Protein AF-0000000065928697 (afdb_homodimer)

Nearest PDB structures (foldseek):
  2d7j-assembly1_A  TM=9.747E-01  e=5.015E-29  Pyrococcus horikoshii OT3
  8gr3-assembly4_D  TM=9.715E-01  e=5.138E-28  Methanocaldococcus jannaschii DSM 2661
  8gr1-assembly4_D  TM=9.715E-01  e=1.026E-27  Methanocaldococcus jannaschii DSM 2661
  7d97-assembly3_C  TM=9.706E-01  e=3.183E-27  Methanocaldococcus jannaschii DSM 2661
  7d95-assembly1_B  TM=9.725E-01  e=1.739E-26  Methanocaldococcus jannaschii DSM 2661

pLDDT: mean 95.61, std 4.74, range [69.12, 98.94]

InterPro domains:
  IPR004739 GMP synthase, glutamine amidotransferase [TIGR00888] (3-184)
  IPR004739 GMP synthase, glutamine amidotransferase [cd01742] (3-179)
  IPR017926 Glutamine amidotransferase [PF00117] (4-179)
  IPR023686 GMP synthase (glutamine-hydrolyzing) subunit A [MF_01510] (2-185)
  IPR023686 GMP synthase (glutamine-hydrolyzing) subunit A [NF001975] (1-185)
  IPR029062 Class I glutamine amidotransferase-like [G3DSA:3.40.50.880] (1-186)
  IPR029062 Class I glutamine amidotransferase-like [SSF52317] (2-185)

Organism: Methanosphaera stadtmanae (strain ATCC 43021 / DSM 3091 / JCM 11832 / MCB-3) (NCBI:txid339860)

Foldseek 3Di:
DAEEEECQPDPCSVLVVVLCVVVVGHYYYDYLQDALVNVVVVVHLEYEYEDYDDPVRRHCLLVNLVPDQHAYEYEAVGQVNNQVSLPFDKDFAPDWDWDWFKKAFPDCDQLNPPVPGIFTFIATHGMATDGGGPQKDAGIAGPVGRRQKIAHNPGNYIYGNTDLSDVSRVCSSSSVVSNVVSSVVD/DAEEEECQPDPCSVLVVVLCVVVVGHYYYDYLQDALVNVVVVVHLEYEYEDYDDPVRRHCLLVNLVPDQHAYEYEAVGQVNNQVSLPFDKDFAPDWDWDWFKKAFPDCDQLNPPVPGIFTFIATHGMATDGGGPQKDAGIAGPVHRRQKIAHNPGNYIYGNTDLSDVSRVCSSSSVVSNVVSSVVD

Structure (mmCIF, N/CA/C/O backbone):
data_AF-0000000065928697-model_v1
#
loop_
_entity.id
_entity.type
_entity.pdbx_description
1 polymer 'GMP synthase'
#
loop_
_atom_site.group_PDB
_atom_site.id
_atom_site.type_symbol
_atom_site.label_atom_id
_atom_site.label_alt_id
_atom_site.label_comp_id
_atom_site.label_asym_id
_atom_site.label_entity_id
_atom_site.label_seq_id
_atom_site.pdbx_PDB_ins_code
_atom_site.Cartn_x
_atom_site.Cartn_y
_atom_site.Cartn_z
_atom_site.occupancy
_atom_site.B_iso_or_equiv
_atom_site.auth_seq_id
_atom_site.auth_comp_id
_atom_site.auth_asym_id
_atom_site.auth_atom_id
_atom_site.pdbx_PDB_model_num
ATOM 1 N N . MET A 1 1 ? 9.977 26.266 -2.469 1 86.56 1 MET A N 1
ATOM 2 C CA . MET A 1 1 ? 10.148 25.328 -1.358 1 86.56 1 MET A CA 1
ATOM 3 C C . MET A 1 1 ? 9.227 24.125 -1.509 1 86.56 1 MET A C 1
ATOM 5 O O . MET A 1 1 ? 8.164 24.219 -2.135 1 86.56 1 MET A O 1
ATOM 9 N N . SER A 1 2 ? 9.664 22.938 -1.057 1 96.25 2 SER A N 1
ATOM 10 C CA . SER A 1 2 ? 9 21.688 -1.401 1 96.25 2 SER A CA 1
ATOM 11 C C . SER A 1 2 ? 8.289 21.078 -0.192 1 96.25 2 SER A C 1
ATOM 13 O O . SER A 1 2 ? 8.523 21.5 0.943 1 96.25 2 SER A O 1
ATOM 15 N N . ILE A 1 3 ? 7.293 20.328 -0.46 1 98.75 3 ILE A N 1
ATOM 16 C CA . ILE A 1 3 ? 6.672 19.484 0.56 1 98.75 3 ILE A CA 1
ATOM 17 C C . ILE A 1 3 ? 7.309 18.094 0.551 1 98.75 3 ILE A C 1
ATOM 19 O O . ILE A 1 3 ? 7.504 17.5 -0.512 1 98.75 3 ILE A O 1
ATOM 23 N N . VAL A 1 4 ? 7.672 17.594 1.728 1 98.81 4 VAL A N 1
ATOM 24 C CA . VAL A 1 4 ? 8.211 16.25 1.853 1 98.81 4 VAL A CA 1
ATOM 25 C C . VAL A 1 4 ? 7.105 15.281 2.266 1 98.81 4 VAL A C 1
ATOM 27 O O . VAL A 1 4 ? 6.34 15.562 3.188 1 98.81 4 VAL A O 1
ATOM 30 N N . ILE A 1 5 ? 7.027 14.211 1.543 1 98.81 5 ILE A N 1
ATOM 31 C CA . ILE A 1 5 ? 6.07 13.148 1.854 1 98.81 5 ILE A CA 1
ATOM 32 C C . ILE A 1 5 ? 6.801 11.961 2.473 1 98.81 5 ILE A C 1
ATOM 34 O O . ILE A 1 5 ? 7.754 11.438 1.891 1 98.81 5 ILE A O 1
ATOM 38 N N . ILE A 1 6 ? 6.34 11.508 3.623 1 98.62 6 ILE A N 1
ATOM 39 C CA . ILE A 1 6 ? 6.918 10.352 4.301 1 98.62 6 ILE A CA 1
ATOM 40 C C . ILE A 1 6 ? 6.188 9.086 3.869 1 98.62 6 ILE A C 1
ATOM 42 O O . ILE A 1 6 ? 4.977 8.961 4.059 1 98.62 6 ILE A O 1
ATOM 46 N N . ASN A 1 7 ? 6.883 8.164 3.373 1 95.56 7 ASN A N 1
ATOM 47 C CA . ASN A 1 7 ? 6.312 6.91 2.889 1 95.56 7 ASN A CA 1
ATOM 48 C C . ASN A 1 7 ? 6.141 5.898 4.02 1 95.56 7 ASN A C 1
ATOM 50 O O . ASN A 1 7 ? 7.098 5.23 4.41 1 95.56 7 ASN A O 1
ATOM 54 N N . ASN A 1 8 ? 4.934 5.684 4.367 1 94.94 8 ASN A N 1
ATOM 55 C CA . ASN A 1 8 ? 4.633 4.719 5.418 1 94.94 8 ASN A CA 1
ATOM 56 C C . ASN A 1 8 ? 4.078 3.418 4.844 1 94.94 8 ASN A C 1
ATOM 58 O O . ASN A 1 8 ? 3.273 2.742 5.488 1 94.94 8 ASN A O 1
ATOM 62 N N . PHE A 1 9 ? 4.309 3.248 3.604 1 89.81 9 PHE A N 1
ATOM 63 C CA . PHE A 1 9 ? 4.105 1.974 2.928 1 89.81 9 PHE A CA 1
ATOM 64 C C . PHE A 1 9 ? 2.629 1.765 2.604 1 89.81 9 PHE A C 1
ATOM 66 O O . PHE A 1 9 ? 2.189 0.633 2.393 1 89.81 9 PHE A O 1
ATOM 73 N N . GLY A 1 10 ? 1.905 2.84 2.605 1 91.31 10 GLY A N 1
ATOM 74 C CA . GLY A 1 10 ? 0.516 2.764 2.184 1 91.31 10 GLY A CA 1
ATOM 75 C C . GLY A 1 10 ? 0.355 2.641 0.68 1 91.31 10 GLY A C 1
ATOM 76 O O . GLY A 1 10 ? 1.19 3.135 -0.081 1 91.31 10 GLY A O 1
ATOM 77 N N . GLN A 1 11 ? -0.755 2.123 0.339 1 87.5 11 GLN A N 1
ATOM 78 C CA . GLN A 1 11 ? -1.052 1.857 -1.064 1 87.5 11 GLN A CA 1
ATOM 79 C C . GLN A 1 11 ? -1.103 3.152 -1.871 1 87.5 11 GLN A C 1
ATOM 81 O O . GLN A 1 11 ? -0.794 3.158 -3.064 1 87.5 11 GLN A O 1
ATOM 86 N N . TYR A 1 12 ? -1.351 4.32 -1.26 1 92.19 12 TYR A N 1
ATOM 87 C CA . TYR A 1 12 ? -1.633 5.531 -2.023 1 92.19 12 TYR A CA 1
ATOM 88 C C . TYR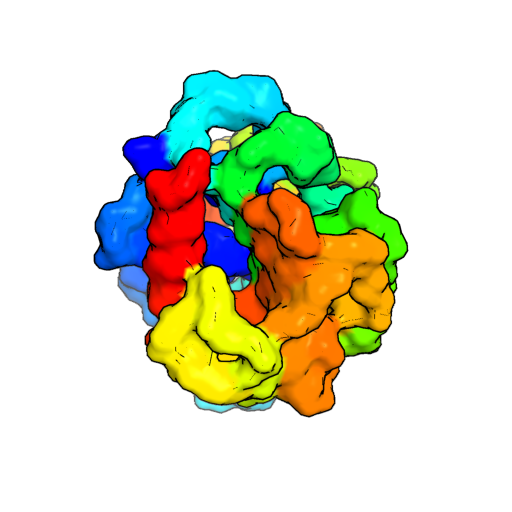 A 1 12 ? -0.536 6.57 -1.822 1 92.19 12 TYR A C 1
ATOM 90 O O . TYR A 1 12 ? -0.701 7.738 -2.193 1 92.19 12 TYR A O 1
ATOM 98 N N . ASN A 1 13 ? 0.571 6.227 -1.267 1 94.94 13 ASN A N 1
ATOM 99 C CA . ASN A 1 13 ? 1.595 7.223 -0.979 1 94.94 13 ASN A CA 1
ATOM 100 C C . ASN A 1 13 ? 2.176 7.816 -2.26 1 94.94 13 ASN A C 1
ATOM 102 O O . ASN A 1 13 ? 2.396 9.023 -2.348 1 94.94 13 ASN A O 1
ATOM 106 N N . HIS A 1 14 ? 2.373 7.035 -3.232 1 92.62 14 HIS A N 1
ATOM 107 C CA . HIS A 1 14 ? 2.865 7.547 -4.504 1 92.62 14 HIS A CA 1
ATOM 108 C C . HIS A 1 14 ? 1.83 8.445 -5.18 1 92.62 14 HIS A C 1
ATOM 110 O O . HIS A 1 14 ? 2.186 9.359 -5.922 1 92.62 14 HIS A O 1
ATOM 116 N N . ARG A 1 15 ? 0.589 8.156 -4.93 1 94.62 15 ARG A N 1
ATOM 117 C CA . ARG A 1 15 ? -0.482 8.969 -5.504 1 94.62 15 ARG A CA 1
ATOM 118 C C . ARG A 1 15 ? -0.498 10.367 -4.898 1 94.62 15 ARG A C 1
ATOM 120 O O . ARG A 1 15 ? -0.848 11.336 -5.57 1 94.62 15 ARG A O 1
ATOM 127 N N . ILE A 1 16 ? -0.103 10.43 -3.619 1 97.94 16 ILE A N 1
ATOM 128 C CA . ILE A 1 16 ? 0.034 11.75 -3.01 1 97.94 16 ILE A CA 1
ATOM 129 C C . ILE A 1 16 ? 1.018 12.594 -3.818 1 97.94 16 ILE A C 1
ATOM 131 O O . ILE A 1 16 ? 0.701 13.719 -4.215 1 97.94 16 ILE A O 1
ATOM 135 N N . SER A 1 17 ? 2.148 12.023 -4.102 1 97.19 17 SER A N 1
ATOM 136 C CA . SER A 1 17 ? 3.188 12.711 -4.863 1 97.19 17 SER A CA 1
ATOM 137 C C . SER A 1 17 ? 2.682 13.125 -6.242 1 97.19 17 SER A C 1
ATOM 139 O O . SER A 1 17 ? 2.914 14.258 -6.68 1 97.19 17 SER A O 1
ATOM 141 N N . ARG A 1 18 ? 1.962 12.344 -6.891 1 95.06 18 ARG A N 1
ATOM 142 C CA . ARG A 1 18 ? 1.438 12.609 -8.227 1 95.06 18 ARG A CA 1
ATOM 143 C C . ARG A 1 18 ? 0.41 13.734 -8.195 1 95.06 18 ARG A C 1
ATOM 145 O O . ARG A 1 18 ? 0.419 14.609 -9.062 1 95.06 18 ARG A O 1
ATOM 152 N N . THR A 1 19 ? -0.485 13.602 -7.215 1 97.75 19 THR A N 1
ATOM 153 C CA . THR A 1 19 ? -1.515 14.625 -7.09 1 97.75 19 THR A CA 1
ATOM 154 C C . THR A 1 19 ? -0.887 16 -6.852 1 97.75 19 THR A C 1
ATOM 156 O O . THR A 1 19 ? -1.303 16.984 -7.453 1 97.75 19 THR A O 1
ATOM 159 N N . LEU A 1 20 ? 0.128 16.078 -6.008 1 98.44 20 LEU A N 1
ATOM 160 C CA . LEU A 1 20 ? 0.812 17.344 -5.75 1 98.44 20 LEU A CA 1
ATOM 161 C C . LEU A 1 20 ? 1.49 17.859 -7.012 1 98.44 20 LEU A C 1
ATOM 163 O O . LEU A 1 20 ? 1.456 19.062 -7.289 1 98.44 20 LEU A O 1
ATOM 167 N N . LYS A 1 21 ? 2.076 17.016 -7.777 1 97.81 21 LYS A N 1
ATOM 168 C CA . LYS A 1 21 ? 2.703 17.422 -9.031 1 97.81 21 LYS A CA 1
ATOM 169 C C . LYS A 1 21 ? 1.675 18 -10 1 97.81 21 LYS A C 1
ATOM 171 O O . LYS A 1 21 ? 1.935 19.016 -10.648 1 97.81 21 LYS A O 1
ATOM 176 N N . TYR A 1 22 ? 0.543 17.344 -10.062 1 97.06 22 TYR A N 1
ATOM 177 C CA . TYR A 1 22 ? -0.537 17.828 -10.922 1 97.06 22 TYR A CA 1
ATOM 178 C C . TYR A 1 22 ? -0.975 19.234 -10.516 1 97.06 22 TYR A C 1
ATOM 180 O O . TYR A 1 22 ? -1.348 20.047 -11.359 1 97.06 22 TYR A O 1
ATOM 188 N N . LEU A 1 23 ? -0.878 19.5 -9.273 1 97.94 23 LEU A N 1
ATOM 189 C CA . LEU A 1 23 ? -1.268 20.797 -8.742 1 97.94 23 LEU A CA 1
ATOM 190 C C . LEU A 1 23 ? -0.1 21.781 -8.789 1 97.94 23 LEU A C 1
ATOM 192 O O . LEU A 1 23 ? -0.19 22.891 -8.25 1 97.94 23 LEU A O 1
ATOM 196 N N . ASN A 1 24 ? 1.016 21.344 -9.328 1 98.12 24 ASN A N 1
ATOM 197 C CA . ASN A 1 24 ? 2.225 22.141 -9.453 1 98.12 24 ASN A CA 1
ATOM 198 C C . ASN A 1 24 ? 2.812 22.484 -8.086 1 98.12 24 ASN A C 1
ATOM 200 O O . ASN A 1 24 ? 3.289 23.609 -7.875 1 98.12 24 ASN A O 1
ATOM 204 N N . ILE A 1 25 ? 2.715 21.594 -7.203 1 98.31 25 ILE A N 1
ATOM 205 C CA . ILE A 1 25 ? 3.346 21.719 -5.895 1 98.31 25 ILE A CA 1
ATOM 206 C C . ILE A 1 25 ? 4.586 20.828 -5.828 1 98.31 25 ILE A C 1
ATOM 208 O O . ILE A 1 25 ? 4.484 19.594 -5.879 1 98.31 25 ILE A O 1
ATOM 212 N N . GLU A 1 26 ? 5.68 21.422 -5.719 1 98.19 26 GLU A N 1
ATOM 213 C CA . GLU A 1 26 ? 6.93 20.672 -5.652 1 98.19 26 GLU A CA 1
ATOM 214 C C . GLU A 1 26 ? 6.965 19.766 -4.422 1 98.19 26 GLU A C 1
ATOM 216 O O . GLU A 1 26 ? 6.57 20.172 -3.33 1 98.19 26 GLU A O 1
ATOM 221 N N . ASN A 1 27 ? 7.453 18.484 -4.664 1 98.62 27 ASN A N 1
ATOM 222 C CA . ASN A 1 27 ? 7.449 17.547 -3.545 1 98.62 27 ASN A CA 1
ATOM 223 C C . ASN A 1 27 ? 8.492 16.453 -3.734 1 98.62 27 ASN A C 1
ATOM 225 O O . ASN A 1 27 ? 9.078 16.328 -4.809 1 98.62 27 ASN A O 1
ATOM 229 N N . SER A 1 28 ? 8.734 15.688 -2.627 1 98.06 28 SER A N 1
ATOM 230 C CA . SER A 1 28 ? 9.586 14.5 -2.646 1 98.06 28 SER A CA 1
ATOM 231 C C . SER A 1 28 ? 9.055 13.422 -1.705 1 98.06 28 SER A C 1
ATOM 233 O O . SER A 1 28 ? 8.586 13.734 -0.609 1 98.06 28 SER A O 1
ATOM 235 N N . LEU A 1 29 ? 9.07 12.25 -2.17 1 97.44 29 LEU A N 1
ATOM 236 C CA . LEU A 1 29 ? 8.688 11.094 -1.373 1 97.44 29 LEU A CA 1
ATOM 237 C C . LEU A 1 29 ? 9.922 10.398 -0.795 1 97.44 29 LEU A C 1
ATOM 239 O O . LEU A 1 29 ? 10.797 9.961 -1.542 1 97.44 29 LEU A O 1
ATOM 243 N N . ILE A 1 30 ? 9.969 10.258 0.564 1 97.38 30 ILE A N 1
ATOM 244 C CA . ILE A 1 30 ? 11.172 9.711 1.181 1 97.38 30 ILE A CA 1
ATOM 245 C C . ILE A 1 30 ? 10.789 8.602 2.162 1 97.38 30 ILE A C 1
ATOM 247 O O . ILE A 1 30 ? 9.641 8.531 2.613 1 97.38 30 ILE A O 1
ATOM 251 N N . PRO A 1 31 ? 11.75 7.723 2.543 1 94.06 31 PRO A N 1
ATOM 252 C CA . PRO A 1 31 ? 11.461 6.656 3.504 1 94.06 31 PRO A CA 1
ATOM 253 C C . PRO A 1 31 ? 11.117 7.188 4.895 1 94.06 31 PRO A C 1
ATOM 255 O O . PRO A 1 31 ? 11.617 8.242 5.297 1 94.06 31 PRO A O 1
ATOM 258 N N . ASN A 1 32 ? 10.312 6.414 5.598 1 96.38 32 ASN A N 1
ATOM 259 C CA . ASN A 1 32 ? 9.922 6.867 6.93 1 96.38 32 ASN A CA 1
ATOM 260 C C . ASN A 1 32 ? 11.055 6.688 7.934 1 96.38 32 ASN A C 1
ATOM 262 O O . ASN A 1 32 ? 10.938 7.098 9.094 1 96.38 32 ASN A O 1
ATOM 266 N N . THR A 1 33 ? 12.219 6.172 7.473 1 95.38 33 THR A N 1
ATOM 267 C CA . THR A 1 33 ? 13.375 5.992 8.344 1 95.38 33 THR A CA 1
ATOM 268 C C . THR A 1 33 ? 14.297 7.211 8.273 1 95.38 33 THR A C 1
ATOM 270 O O . THR A 1 33 ? 15.281 7.297 9.008 1 95.38 33 THR A O 1
ATOM 273 N N . THR A 1 34 ? 13.992 8.117 7.398 1 97.06 34 THR A N 1
ATOM 274 C CA . THR A 1 34 ? 14.781 9.344 7.301 1 97.06 34 THR A CA 1
ATOM 275 C C . THR A 1 34 ? 14.711 10.133 8.602 1 97.06 34 THR A C 1
ATOM 277 O O . THR A 1 34 ? 13.633 10.297 9.18 1 97.06 34 THR A O 1
ATOM 280 N N . SER A 1 35 ? 15.82 10.625 9.031 1 98.06 35 SER A N 1
ATOM 281 C CA . SER A 1 35 ? 15.844 11.359 10.289 1 98.06 35 SER A CA 1
ATOM 282 C C . SER A 1 35 ? 15.273 12.766 10.125 1 98.06 35 SER A C 1
ATOM 284 O O . SER A 1 35 ? 15.25 13.297 9.016 1 98.06 35 SER A O 1
ATOM 286 N N . PHE A 1 36 ? 14.773 13.312 11.297 1 97.88 36 PHE A N 1
ATOM 287 C CA . PHE A 1 36 ? 14.242 14.672 11.219 1 97.88 36 PHE A CA 1
ATOM 288 C C . PHE A 1 36 ? 15.352 15.656 10.867 1 97.88 36 PHE A C 1
ATOM 290 O O . PHE A 1 36 ? 15.102 16.656 10.195 1 97.88 36 PHE A O 1
ATOM 297 N N . GLU A 1 37 ? 16.609 15.391 11.242 1 98.44 37 GLU A N 1
ATOM 298 C CA . GLU A 1 37 ? 17.75 16.234 10.883 1 98.44 37 GLU A CA 1
ATOM 299 C C . GLU A 1 37 ? 17.953 16.281 9.367 1 98.44 37 GLU A C 1
ATOM 301 O O . GLU A 1 37 ? 18.188 17.344 8.789 1 98.44 37 GLU A O 1
ATOM 306 N N . GLU A 1 38 ? 17.938 15.109 8.773 1 98.44 38 GLU A N 1
ATOM 307 C CA . GLU A 1 38 ? 18.062 15.039 7.324 1 98.44 38 GLU A CA 1
ATOM 308 C C . GLU A 1 38 ? 16.953 15.812 6.633 1 98.44 38 GLU A C 1
ATOM 310 O O . GLU A 1 38 ? 17.188 16.5 5.633 1 98.44 38 GLU A O 1
ATOM 315 N N . ILE A 1 39 ? 15.773 15.727 7.168 1 98.44 39 ILE A N 1
ATOM 316 C CA . ILE A 1 39 ? 14.633 16.438 6.598 1 98.44 39 ILE A CA 1
ATOM 317 C C . ILE A 1 39 ? 14.828 17.938 6.754 1 98.44 39 ILE A C 1
ATOM 319 O O . ILE A 1 39 ? 14.547 18.719 5.832 1 98.44 39 ILE A O 1
ATOM 323 N N . GLU A 1 40 ? 15.297 18.359 7.91 1 97.69 40 GLU A N 1
ATOM 324 C CA . GLU A 1 40 ? 15.57 19.766 8.141 1 97.69 40 GLU A CA 1
ATOM 325 C C . GLU A 1 40 ? 16.531 20.312 7.094 1 97.69 40 GLU A C 1
ATOM 327 O O . GLU A 1 40 ? 16.375 21.453 6.629 1 97.69 40 GLU A O 1
ATOM 332 N N . GLN A 1 41 ? 17.484 19.516 6.699 1 97.62 41 GLN A N 1
ATOM 333 C CA . GLN A 1 41 ? 18.5 19.938 5.727 1 97.62 41 GLN A CA 1
ATOM 334 C C . GLN A 1 41 ? 17.875 20.125 4.348 1 97.62 41 GLN A C 1
ATOM 336 O O . GLN A 1 41 ? 18.359 20.938 3.553 1 97.62 41 GLN A O 1
ATOM 341 N N . MET A 1 42 ? 16.828 19.484 4.098 1 97.44 42 MET A N 1
ATOM 342 C CA . MET A 1 42 ? 16.125 19.625 2.824 1 97.44 42 MET A CA 1
ATOM 343 C C . MET A 1 42 ? 15.367 20.953 2.768 1 97.44 42 MET A C 1
ATOM 345 O O . MET A 1 42 ? 14.938 21.391 1.695 1 97.44 42 MET A O 1
ATOM 349 N N . ASN A 1 43 ? 15.109 21.547 3.926 1 97.31 43 ASN A N 1
ATOM 350 C CA . ASN A 1 43 ? 14.453 22.844 4.066 1 97.31 43 ASN A CA 1
ATOM 351 C C . ASN A 1 43 ? 13.07 22.844 3.418 1 97.31 43 ASN A C 1
ATOM 353 O O . ASN A 1 43 ? 12.766 23.703 2.582 1 97.31 43 ASN A O 1
ATOM 357 N N . PRO A 1 44 ? 12.219 21.922 3.803 1 98.44 44 PRO A N 1
ATOM 358 C CA . PRO A 1 44 ? 10.859 21.891 3.254 1 98.44 44 PRO A CA 1
ATOM 359 C C . PRO A 1 44 ? 9.953 22.953 3.861 1 98.44 44 PRO A C 1
ATOM 361 O O . PRO A 1 44 ? 10.203 23.422 4.973 1 98.44 44 PRO A O 1
ATOM 364 N N . LYS A 1 45 ? 8.906 23.266 3.117 1 98.56 45 LYS A N 1
ATOM 365 C CA . LYS A 1 45 ? 7.922 24.203 3.66 1 98.56 45 LYS A CA 1
ATOM 366 C C . LYS A 1 45 ? 6.836 23.469 4.445 1 98.56 45 LYS A C 1
ATOM 368 O O . LYS A 1 45 ? 6.082 24.094 5.195 1 98.56 45 LYS A O 1
ATOM 373 N N . GLY A 1 46 ? 6.68 22.156 4.246 1 98.81 46 GLY A N 1
ATOM 374 C CA . GLY A 1 46 ? 5.711 21.328 4.941 1 98.81 46 GLY A CA 1
ATOM 375 C C . GLY A 1 46 ? 5.992 19.844 4.805 1 98.81 46 GLY A C 1
ATOM 376 O O . GLY A 1 46 ? 6.824 19.438 3.99 1 98.81 46 GLY A O 1
ATOM 377 N N . ILE A 1 47 ? 5.328 19 5.645 1 98.94 47 ILE A N 1
ATOM 378 C CA . ILE A 1 47 ? 5.5 17.562 5.648 1 98.94 47 ILE A CA 1
ATOM 379 C C . ILE A 1 47 ? 4.137 16.875 5.594 1 98.94 47 ILE A C 1
ATOM 381 O O . ILE A 1 47 ? 3.197 17.297 6.273 1 98.94 47 ILE A O 1
ATOM 385 N N . ILE A 1 48 ? 4.055 15.906 4.773 1 98.94 48 ILE A N 1
ATOM 386 C CA . ILE A 1 48 ? 2.887 15.031 4.77 1 98.94 48 ILE A CA 1
ATOM 387 C C . ILE A 1 48 ? 3.293 13.625 5.219 1 98.94 48 ILE A C 1
ATOM 389 O O . ILE A 1 48 ? 4.195 13.016 4.645 1 98.94 48 ILE A O 1
ATOM 393 N N . LEU A 1 49 ? 2.686 13.133 6.293 1 98.88 49 LEU A N 1
ATOM 394 C CA . LEU A 1 49 ? 2.83 11.742 6.703 1 98.88 49 LEU A CA 1
ATOM 395 C C . LEU A 1 49 ? 1.826 10.852 5.977 1 98.88 49 LEU A C 1
ATOM 397 O O . LEU A 1 49 ? 0.622 10.93 6.23 1 98.88 49 LEU A O 1
ATOM 401 N N . GLY A 1 50 ? 2.297 10 5.145 1 98.12 50 GLY A N 1
ATOM 402 C CA . GLY A 1 50 ? 1.437 9.141 4.348 1 98.12 50 GLY A CA 1
ATOM 403 C C . GLY A 1 50 ? 0.792 8.031 5.152 1 98.12 50 GLY A C 1
ATOM 404 O O . GLY A 1 50 ? 1.135 7.82 6.316 1 98.12 50 GLY A O 1
ATOM 405 N N . GLY A 1 51 ? -0.102 7.328 4.48 1 96.25 51 GLY A N 1
ATOM 406 C CA . GLY A 1 51 ? -0.757 6.188 5.098 1 96.25 51 GLY A CA 1
ATOM 407 C C . GLY A 1 51 ? 0.111 4.945 5.129 1 96.25 51 GLY A C 1
ATOM 408 O O . GLY A 1 51 ? 1.248 4.965 4.652 1 96.25 51 GLY A O 1
ATOM 409 N N . GLY A 1 52 ? -0.481 3.922 5.777 1 92.69 52 GLY A N 1
ATOM 410 C CA . GLY A 1 52 ? 0.24 2.66 5.859 1 92.69 52 GLY A CA 1
ATOM 411 C C . GLY A 1 52 ? -0.525 1.584 6.605 1 92.69 52 GLY A C 1
ATOM 412 O O . GLY A 1 52 ? -1.623 1.83 7.109 1 92.69 52 GLY A O 1
ATOM 413 N N . PRO A 1 53 ? 0.129 0.455 6.641 1 86.62 53 PRO A N 1
ATOM 414 C CA . PRO A 1 53 ? -0.599 -0.714 7.141 1 86.62 53 PRO A CA 1
ATOM 415 C C . PRO A 1 53 ? -0.608 -0.794 8.664 1 86.62 53 PRO A C 1
ATOM 417 O O . PRO A 1 53 ? -1.491 -1.429 9.25 1 86.62 53 PRO A O 1
ATOM 420 N N . SER A 1 54 ? 0.418 -0.196 9.25 1 85.88 54 SER A N 1
ATOM 421 C CA . SER A 1 54 ? 0.529 -0.509 10.672 1 85.88 54 SER A CA 1
ATOM 422 C C . SER A 1 54 ? 1.276 0.588 11.422 1 85.88 54 SER A C 1
ATOM 424 O O . SER A 1 54 ? 2.268 1.123 10.922 1 85.88 54 SER A O 1
ATOM 426 N N . ILE A 1 55 ? 0.861 0.805 12.617 1 90.25 55 ILE A N 1
ATOM 427 C CA . ILE A 1 55 ? 1.481 1.793 13.492 1 90.25 55 ILE A CA 1
ATOM 428 C C . ILE A 1 55 ? 2.824 1.268 13.992 1 90.25 55 ILE A C 1
ATOM 430 O O . ILE A 1 55 ? 3.639 2.029 14.516 1 90.25 55 ILE A O 1
ATOM 434 N N . GLU A 1 56 ? 3.031 -0.021 13.789 1 85.12 56 GLU A N 1
ATOM 435 C CA . GLU A 1 56 ? 4.273 -0.638 14.25 1 85.12 56 GLU A CA 1
ATOM 436 C C . GLU A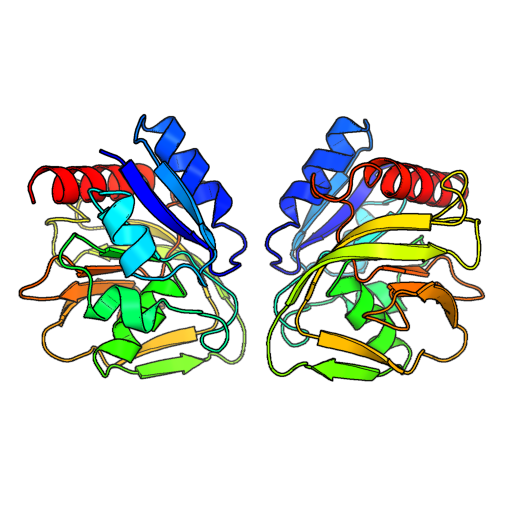 1 56 ? 5.406 -0.4 13.258 1 85.12 56 GLU A C 1
ATOM 438 O O . GLU A 1 56 ? 6.57 -0.683 13.555 1 85.12 56 GLU A O 1
ATOM 443 N N . ARG A 1 57 ? 5.055 0.253 12.055 1 85.62 57 ARG A N 1
ATOM 444 C CA . ARG A 1 57 ? 6.031 0.433 10.984 1 85.62 57 ARG A CA 1
ATOM 445 C C . ARG A 1 57 ? 6.102 1.893 10.547 1 85.62 57 ARG A C 1
ATOM 447 O O . ARG A 1 57 ? 6.008 2.197 9.359 1 85.62 57 ARG A O 1
ATOM 454 N N . ILE A 1 58 ? 6.344 2.758 11.492 1 93.94 58 ILE A N 1
ATOM 455 C CA . ILE A 1 58 ? 6.168 4.172 11.172 1 93.94 58 ILE A CA 1
ATOM 456 C C . ILE A 1 58 ? 7.52 4.879 11.195 1 93.94 58 ILE A C 1
ATOM 458 O O . ILE A 1 58 ? 7.582 6.113 11.164 1 93.94 58 ILE A O 1
ATOM 462 N N . GLY A 1 59 ? 8.664 4.125 11.414 1 94.5 59 GLY A N 1
ATOM 463 C CA . GLY A 1 59 ? 10 4.695 11.367 1 94.5 59 GLY A CA 1
ATOM 464 C C . GLY A 1 59 ? 10.188 5.848 12.336 1 94.5 59 GLY A C 1
ATOM 465 O O . GLY A 1 59 ? 9.891 5.723 13.523 1 94.5 59 GLY A O 1
ATOM 466 N N . ASN A 1 60 ? 10.602 6.984 11.766 1 97.88 60 ASN A N 1
ATOM 467 C CA . ASN A 1 60 ? 10.945 8.133 12.594 1 97.88 60 ASN A CA 1
ATOM 468 C C . ASN A 1 60 ? 9.812 9.156 12.641 1 97.88 60 ASN A C 1
ATOM 470 O O . ASN A 1 60 ? 10.047 10.336 12.922 1 97.88 60 ASN A O 1
ATOM 474 N N . CYS A 1 61 ? 8.633 8.742 12.383 1 98.56 61 CYS A N 1
ATOM 475 C CA . CYS A 1 61 ? 7.516 9.672 12.305 1 98.56 61 CYS A CA 1
ATOM 476 C C . CYS A 1 61 ? 7.316 10.398 13.633 1 98.56 61 CYS A C 1
ATOM 478 O O . CYS A 1 61 ? 7.035 11.602 13.648 1 98.56 61 CYS A O 1
ATOM 480 N N . LYS A 1 62 ? 7.477 9.641 14.727 1 98.31 62 LYS A N 1
ATOM 481 C CA . LYS A 1 62 ? 7.305 10.266 16.031 1 98.31 62 LYS A CA 1
ATOM 482 C C . LYS A 1 62 ? 8.305 11.406 16.234 1 98.31 62 LYS A C 1
ATOM 484 O O . LYS A 1 62 ? 7.926 12.5 16.641 1 98.31 62 LYS A O 1
ATOM 489 N N . GLU A 1 63 ? 9.508 11.141 15.891 1 98.56 63 GLU A N 1
ATOM 490 C CA . GLU A 1 63 ? 10.555 12.156 16.031 1 98.56 63 GLU A CA 1
ATOM 491 C C . GLU A 1 63 ? 10.312 13.336 15.102 1 98.56 63 GLU A C 1
ATOM 493 O O . GLU A 1 63 ? 10.562 14.484 15.477 1 98.56 63 GLU A O 1
ATOM 498 N N . ILE A 1 64 ? 9.883 13.062 13.977 1 98.75 64 ILE A N 1
ATOM 499 C CA . ILE A 1 64 ? 9.586 14.109 13.008 1 98.75 64 ILE A CA 1
ATOM 500 C C . ILE A 1 64 ? 8.5 15.031 13.562 1 98.75 64 ILE A C 1
ATOM 502 O O . ILE A 1 64 ? 8.672 16.25 13.578 1 98.75 64 ILE A O 1
ATOM 506 N N . ILE A 1 65 ? 7.445 14.477 14.055 1 98.62 65 ILE A N 1
ATOM 507 C CA . ILE A 1 65 ? 6.312 15.234 14.562 1 98.62 65 ILE A CA 1
ATOM 508 C C . ILE A 1 65 ? 6.758 16.109 15.734 1 98.62 65 ILE A C 1
ATOM 510 O O . ILE A 1 65 ? 6.367 17.266 15.836 1 98.62 65 ILE A O 1
ATOM 514 N N . LEU A 1 66 ? 7.598 15.609 16.578 1 98.12 66 LEU A N 1
ATOM 515 C CA . LEU A 1 66 ? 7.957 16.266 17.828 1 98.12 66 LEU A CA 1
ATOM 516 C C . LEU A 1 66 ? 9.016 17.344 17.594 1 98.12 66 LEU A C 1
ATOM 518 O O . LEU A 1 66 ? 9.117 18.297 18.359 1 98.12 66 LEU A O 1
ATOM 522 N N . ASN A 1 67 ? 9.727 17.219 16.5 1 98.19 67 ASN A N 1
ATOM 523 C CA . ASN A 1 67 ? 10.906 18.062 16.391 1 98.19 67 ASN A CA 1
ATOM 524 C C . ASN A 1 67 ? 10.758 19.078 15.258 1 98.19 67 ASN A C 1
ATOM 526 O O . ASN A 1 67 ? 11.453 20.109 15.242 1 98.19 67 ASN A O 1
ATOM 530 N N . MET A 1 68 ? 9.938 18.844 14.359 1 97.81 68 MET A N 1
ATOM 531 C CA . MET A 1 68 ? 9.781 19.766 13.25 1 97.81 68 MET A CA 1
ATOM 532 C C . MET A 1 68 ? 8.828 20.906 13.609 1 97.81 68 MET A C 1
ATOM 534 O O . MET A 1 68 ? 7.777 20.672 14.203 1 97.81 68 MET A O 1
ATOM 538 N N . ASP A 1 69 ? 9.148 22.062 13.156 1 96 69 ASP A N 1
ATOM 539 C CA . ASP A 1 69 ? 8.336 23.234 13.5 1 96 69 ASP A CA 1
ATOM 540 C C . ASP A 1 69 ? 7.559 23.734 12.289 1 96 69 ASP A C 1
ATOM 542 O O . ASP A 1 69 ? 6.887 24.766 12.359 1 96 69 ASP A O 1
ATOM 546 N N . ILE A 1 70 ? 7.598 23.094 11.242 1 98.19 70 ILE A N 1
ATOM 547 C CA . ILE A 1 70 ? 6.871 23.469 10.031 1 98.19 70 ILE A CA 1
ATOM 548 C C . ILE A 1 70 ? 5.551 22.703 9.977 1 98.19 70 ILE A C 1
ATOM 550 O O . ILE A 1 70 ? 5.34 21.75 10.727 1 98.19 70 ILE A O 1
ATOM 554 N N . PRO A 1 71 ? 4.594 23.078 9.094 1 98.75 71 PRO A N 1
ATOM 555 C CA . PRO A 1 71 ? 3.283 22.438 9.023 1 98.75 71 PRO A CA 1
ATOM 556 C C . PRO A 1 71 ? 3.373 20.953 8.68 1 98.75 71 PRO A C 1
ATOM 558 O O . PRO A 1 71 ? 4.188 20.562 7.836 1 98.75 71 PRO A O 1
ATOM 561 N N . ILE A 1 72 ? 2.494 20.156 9.352 1 98.88 72 ILE A N 1
ATOM 562 C CA . ILE A 1 72 ? 2.424 18.719 9.125 1 98.88 72 ILE A CA 1
ATOM 563 C C . ILE A 1 72 ? 0.978 18.297 8.859 1 98.88 72 ILE A C 1
ATOM 565 O O . ILE A 1 72 ? 0.059 18.766 9.539 1 98.88 72 ILE A O 1
ATOM 569 N N . LEU A 1 73 ? 0.806 17.516 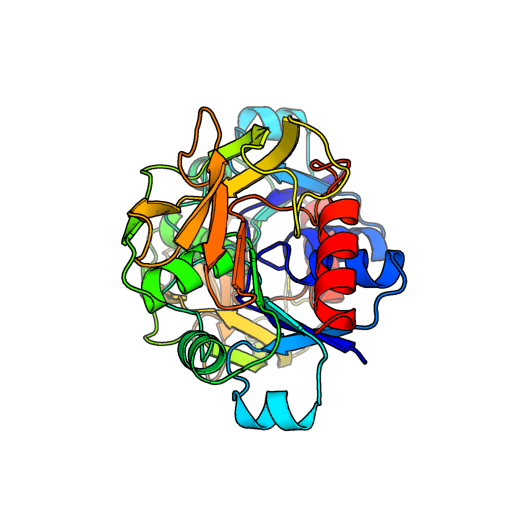7.809 1 98.88 73 LEU A N 1
ATOM 570 C CA . LEU A 1 73 ? -0.471 16.859 7.527 1 98.88 73 LEU A CA 1
ATOM 571 C C . LEU A 1 73 ? -0.335 15.344 7.578 1 98.88 73 LEU A C 1
ATOM 573 O O . LEU A 1 73 ? 0.479 14.766 6.855 1 98.88 73 LEU A O 1
ATOM 577 N N . GLY A 1 74 ? -1.073 14.688 8.445 1 98.88 74 GLY A N 1
ATOM 578 C CA . GLY A 1 74 ? -1.138 13.234 8.477 1 98.88 74 GLY A CA 1
ATOM 579 C C . GLY A 1 74 ? -2.344 12.672 7.746 1 98.88 74 GLY A C 1
ATOM 580 O O . GLY A 1 74 ? -3.465 13.156 7.926 1 98.88 74 GLY A O 1
ATOM 581 N N . ILE A 1 75 ? -2.152 11.648 6.926 1 98.62 75 ILE A N 1
ATOM 582 C CA . ILE A 1 75 ? -3.23 11.047 6.148 1 98.62 75 ILE A CA 1
ATOM 583 C C . ILE A 1 75 ? -3.385 9.578 6.527 1 98.62 75 ILE A C 1
ATOM 585 O O . ILE A 1 75 ? -2.426 8.805 6.457 1 98.62 75 ILE A O 1
ATOM 589 N N . CYS A 1 76 ? -4.578 9.148 6.918 1 97.12 76 CYS A N 1
ATOM 590 C CA . CYS A 1 76 ? -4.898 7.785 7.324 1 97.12 76 CYS A CA 1
ATOM 591 C C . CYS A 1 76 ? -4 7.332 8.469 1 97.12 76 CYS A C 1
ATOM 593 O O . CYS A 1 76 ? -4.102 7.84 9.586 1 97.12 76 CYS A O 1
ATOM 595 N N . LEU A 1 77 ? -3.016 6.516 8.172 1 97.12 77 LEU A N 1
ATOM 596 C CA . LEU A 1 77 ? -2.086 6.141 9.227 1 97.12 77 LEU A CA 1
ATOM 597 C C . LEU A 1 77 ? -1.376 7.367 9.789 1 97.12 77 LEU A C 1
ATOM 599 O O . LEU A 1 77 ? -1.134 7.453 10.992 1 97.12 77 LEU A O 1
ATOM 603 N N . GLY A 1 78 ? -0.996 8.297 8.945 1 98.69 78 GLY A N 1
ATOM 604 C CA . GLY A 1 78 ? -0.388 9.523 9.422 1 98.69 78 GLY A CA 1
ATOM 605 C C . GLY A 1 78 ? -1.242 10.258 10.438 1 98.69 78 GLY A C 1
ATOM 606 O O . GLY A 1 78 ? -0.72 10.828 11.398 1 98.69 78 GLY A O 1
ATOM 607 N N . HIS A 1 79 ? -2.525 10.312 10.203 1 98.69 79 HIS A N 1
ATOM 608 C CA . HIS A 1 79 ? -3.512 10.867 11.117 1 98.69 79 HIS A CA 1
ATOM 609 C C . HIS A 1 79 ? -3.488 10.141 12.461 1 98.69 79 HIS A C 1
ATOM 611 O O . HIS A 1 79 ? -3.471 10.781 13.516 1 98.69 79 HIS A O 1
ATOM 617 N N . GLN A 1 80 ? -3.395 8.891 12.438 1 98.5 80 GLN A N 1
ATOM 618 C CA . GLN A 1 80 ? -3.385 8.039 13.625 1 98.5 80 GLN A CA 1
ATOM 619 C C . GLN A 1 80 ? -2.088 8.211 14.406 1 98.5 80 GLN A C 1
ATOM 621 O O . GLN A 1 80 ? -2.105 8.25 15.641 1 98.5 80 GLN A O 1
ATOM 626 N N . ILE A 1 81 ? -0.995 8.336 13.711 1 98.62 81 ILE A N 1
ATOM 627 C CA . ILE A 1 81 ? 0.302 8.539 14.344 1 98.62 81 ILE A CA 1
ATOM 628 C C . ILE A 1 81 ? 0.296 9.852 15.125 1 98.62 81 ILE A C 1
ATOM 630 O O . ILE A 1 81 ? 0.747 9.898 16.266 1 98.62 81 ILE A O 1
ATOM 634 N N . ILE A 1 82 ? -0.208 10.883 14.492 1 98.69 82 ILE A N 1
ATOM 635 C CA . ILE A 1 82 ? -0.265 12.188 15.148 1 98.69 82 ILE A CA 1
ATOM 636 C C . ILE A 1 82 ? -1.072 12.078 16.438 1 98.69 82 ILE A C 1
ATOM 638 O O . ILE A 1 82 ? -0.644 12.562 17.484 1 98.69 82 ILE A O 1
ATOM 642 N N . ALA A 1 83 ? -2.219 11.445 16.391 1 98.75 83 ALA A N 1
ATOM 643 C CA . ALA A 1 83 ? -3.045 11.273 17.578 1 98.75 83 ALA A CA 1
ATOM 644 C C . ALA A 1 83 ? -2.279 10.539 18.672 1 98.75 83 ALA A C 1
ATOM 646 O O . ALA A 1 83 ? -2.271 10.977 19.828 1 98.75 83 ALA A O 1
ATOM 647 N N . ASP A 1 84 ? -1.646 9.539 18.312 1 98.19 84 ASP A N 1
ATOM 648 C CA . ASP A 1 84 ? -0.908 8.719 19.281 1 98.19 84 ASP A CA 1
ATOM 649 C C . ASP A 1 84 ? 0.208 9.523 19.938 1 98.19 84 ASP A C 1
ATOM 651 O O . ASP A 1 84 ? 0.388 9.461 21.156 1 98.19 84 ASP A O 1
ATOM 655 N N . VAL A 1 85 ? 0.958 10.234 19.203 1 98.12 85 VAL A N 1
ATOM 656 C CA . VAL A 1 85 ? 2.102 11.016 19.656 1 98.12 85 VAL A CA 1
ATOM 657 C C . VAL A 1 85 ? 1.646 12.031 20.703 1 98.12 85 VAL A C 1
ATOM 659 O O . VAL A 1 85 ? 2.359 12.289 21.688 1 98.12 85 VAL A O 1
ATOM 662 N N . PHE A 1 86 ? 0.483 12.539 20.562 1 98.38 86 PHE A N 1
ATOM 663 C CA . PHE A 1 86 ? 0.019 13.609 21.438 1 98.38 86 PHE A CA 1
ATOM 664 C C . PHE A 1 86 ? -0.919 13.062 22.5 1 98.38 86 PHE A C 1
ATOM 666 O O . PHE A 1 86 ? -1.604 13.828 23.188 1 98.38 86 PHE A O 1
ATOM 673 N N . GLY A 1 87 ? -1.012 11.734 22.578 1 98.12 87 GLY A N 1
ATOM 674 C CA . GLY A 1 87 ? -1.664 11.125 23.719 1 98.12 87 GLY A CA 1
ATOM 675 C C . GLY A 1 87 ? -3.086 10.68 23.438 1 98.12 87 GLY A C 1
ATOM 676 O O . GLY A 1 87 ? -3.826 10.32 24.344 1 98.12 87 GLY A O 1
ATOM 677 N N . GLY A 1 88 ? -3.578 10.766 22.188 1 98.31 88 GLY A N 1
ATOM 678 C CA . GLY A 1 88 ? -4.848 10.172 21.797 1 98.31 88 GLY A CA 1
ATOM 679 C C . GLY A 1 88 ? -4.793 8.656 21.719 1 98.31 88 GLY A C 1
ATOM 680 O O . GLY A 1 88 ? -3.791 8.047 22.094 1 98.31 88 GLY A O 1
ATOM 681 N N . GLU A 1 89 ? -5.98 8.086 21.266 1 97.75 89 GLU A N 1
ATOM 682 C CA . GLU A 1 89 ? -6.051 6.629 21.172 1 97.75 89 GLU A CA 1
ATOM 683 C C . GLU A 1 89 ? -6.672 6.191 19.844 1 97.75 89 GLU A C 1
ATOM 685 O O . GLU A 1 89 ? -7.566 6.859 19.328 1 97.75 89 GLU A O 1
ATOM 690 N N . THR A 1 90 ? -6.137 5.078 19.375 1 96.75 90 THR A N 1
ATOM 691 C CA . THR A 1 90 ? -6.707 4.445 18.188 1 96.75 90 THR A CA 1
ATOM 692 C C . THR A 1 90 ? -7.309 3.088 18.531 1 96.75 90 THR A C 1
ATOM 694 O O . THR A 1 90 ? -6.934 2.473 19.531 1 96.75 90 THR A O 1
ATOM 697 N N . LYS A 1 91 ? -8.234 2.711 17.766 1 94.75 91 LYS A N 1
ATOM 698 C CA . LYS A 1 91 ? -8.82 1.381 17.875 1 94.75 91 LYS A CA 1
ATOM 699 C C . LYS A 1 91 ? -8.945 0.71 16.516 1 94.75 91 LYS A C 1
ATOM 701 O O . LYS A 1 91 ? -9.141 1.384 15.5 1 94.75 91 LYS A O 1
ATOM 706 N N . SER A 1 92 ? -8.852 -0.554 16.594 1 90.69 92 SER A N 1
ATOM 707 C CA . SER A 1 92 ? -8.977 -1.332 15.367 1 90.69 92 SER A CA 1
ATOM 708 C C . SER A 1 92 ? -10.367 -1.937 15.234 1 90.69 92 SER A C 1
ATOM 710 O O . SER A 1 92 ? -10.93 -2.434 16.219 1 90.69 92 SER A O 1
ATOM 712 N N . ALA A 1 93 ? -10.867 -1.729 14.062 1 82.31 93 ALA A N 1
ATOM 713 C CA . ALA A 1 93 ? -12.086 -2.473 13.766 1 82.31 93 ALA A CA 1
ATOM 714 C C . ALA A 1 93 ? -11.773 -3.93 13.438 1 82.31 93 ALA A C 1
ATOM 716 O O . ALA A 1 93 ? -10.617 -4.289 13.219 1 82.31 93 ALA A O 1
ATOM 717 N N . GLU A 1 94 ? -12.797 -4.734 13.547 1 72.19 94 GLU A N 1
ATOM 718 C CA . GLU A 1 94 ? -12.609 -6.145 13.219 1 72.19 94 GLU A CA 1
ATOM 719 C C . GLU A 1 94 ? -12.25 -6.328 11.75 1 72.19 94 GLU A C 1
ATOM 721 O O . GLU A 1 94 ? -11.43 -7.184 11.406 1 72.19 94 GLU A O 1
ATOM 726 N N . ILE A 1 95 ? -12.875 -5.535 10.969 1 69.38 95 ILE A N 1
ATOM 727 C CA . ILE A 1 95 ? -12.664 -5.645 9.531 1 69.38 95 ILE A CA 1
ATOM 728 C C . ILE A 1 95 ? -12.336 -4.27 8.953 1 69.38 95 ILE A C 1
ATOM 730 O O . ILE A 1 95 ? -12.844 -3.252 9.43 1 69.38 95 ILE A O 1
ATOM 734 N N . GLU A 1 96 ? -11.492 -4.297 8.031 1 78.06 96 GLU A N 1
ATOM 735 C CA . GLU A 1 96 ? -11.211 -3.07 7.289 1 78.06 96 GLU A CA 1
ATOM 736 C C . GLU A 1 96 ? -12.414 -2.65 6.449 1 78.06 96 GLU A C 1
ATOM 738 O O . GLU A 1 96 ? -13.094 -3.494 5.863 1 78.06 96 GLU A O 1
ATOM 743 N N . SER A 1 97 ? -12.578 -1.419 6.406 1 80.12 97 SER A N 1
ATOM 744 C CA . SER A 1 97 ? -13.68 -0.894 5.605 1 80.12 97 SER A CA 1
ATOM 745 C C . SER A 1 97 ? -13.18 0.094 4.555 1 80.12 97 SER A C 1
ATOM 747 O O . SER A 1 97 ? -12.164 0.756 4.754 1 80.12 97 SER A O 1
ATOM 749 N N . TYR A 1 98 ? -13.812 -0.017 3.416 1 84.69 98 TYR A N 1
ATOM 750 C CA . TYR A 1 98 ? -13.609 0.97 2.363 1 84.69 98 TYR A CA 1
ATOM 751 C C . TYR A 1 98 ? -14.945 1.429 1.779 1 84.69 98 TYR A C 1
ATOM 753 O O . TYR A 1 98 ? -15.82 0.609 1.505 1 84.69 98 TYR A O 1
ATOM 761 N N . ALA A 1 99 ? -15.125 2.707 1.715 1 90.12 99 ALA A N 1
ATOM 762 C CA . ALA A 1 99 ? -16.359 3.279 1.195 1 90.12 99 ALA A CA 1
ATOM 763 C C . ALA A 1 99 ? -16.203 4.766 0.897 1 90.12 99 ALA A C 1
ATOM 765 O O . ALA A 1 99 ? -15.344 5.434 1.487 1 90.12 99 ALA A O 1
ATOM 766 N N . GLN A 1 100 ? -16.984 5.168 -0.075 1 95.06 100 GLN A N 1
ATOM 767 C CA . GLN A 1 100 ? -17.156 6.613 -0.185 1 95.06 100 GLN A CA 1
ATOM 768 C C . GLN A 1 100 ? -18.094 7.141 0.89 1 95.06 100 GLN A C 1
ATOM 770 O O . GLN A 1 100 ? -19.203 6.629 1.05 1 95.06 100 GLN A O 1
ATOM 775 N N . ILE A 1 101 ? -17.688 8.133 1.681 1 96.69 101 ILE A N 1
ATOM 776 C CA . ILE A 1 101 ? -18.516 8.656 2.764 1 96.69 101 ILE A CA 1
ATOM 777 C C . ILE A 1 101 ? -18.641 10.172 2.621 1 96.69 101 ILE A C 1
ATOM 779 O O . ILE A 1 101 ? -17.938 10.789 1.829 1 96.69 101 ILE A O 1
ATOM 783 N N . GLU A 1 102 ? -19.625 10.703 3.377 1 97.56 102 GLU A N 1
ATOM 784 C CA . GLU A 1 102 ? -19.828 12.148 3.426 1 97.56 102 GLU A CA 1
ATOM 785 C C . GLU A 1 102 ? -19.312 12.734 4.742 1 97.56 102 GLU A C 1
ATOM 787 O O . GLU A 1 102 ? -19.719 12.297 5.82 1 97.56 102 GLU A O 1
ATOM 792 N N . LEU A 1 103 ? -18.484 13.703 4.602 1 97.31 103 LEU A N 1
ATOM 793 C CA . LEU A 1 103 ? -17.969 14.406 5.766 1 97.31 103 LEU A CA 1
ATOM 794 C C . LEU A 1 103 ? -18.906 15.539 6.191 1 97.31 103 LEU A C 1
ATOM 796 O O . LEU A 1 103 ? -19.469 16.234 5.344 1 97.31 103 LEU A O 1
ATOM 800 N N . ASN A 1 104 ? -19 15.672 7.473 1 97.81 104 ASN A N 1
ATOM 801 C CA . ASN A 1 104 ? -19.531 16.891 8.078 1 97.81 104 ASN A CA 1
ATOM 802 C C . ASN A 1 104 ? -18.406 17.812 8.531 1 97.81 104 ASN A C 1
ATOM 804 O O . ASN A 1 104 ? -17.703 17.516 9.508 1 97.81 104 ASN A O 1
ATOM 808 N N . ILE A 1 105 ? -18.328 18.922 7.859 1 97.31 105 ILE A N 1
ATOM 809 C CA . ILE A 1 105 ? -17.25 19.859 8.195 1 97.31 105 ILE A CA 1
ATOM 810 C C . ILE A 1 105 ? -17.734 20.828 9.266 1 97.31 105 ILE A C 1
ATOM 812 O O . ILE A 1 105 ? -18.656 21.609 9.039 1 97.31 105 ILE A O 1
ATOM 816 N N . LEU A 1 106 ? -17.062 20.812 10.328 1 95.81 106 LEU A N 1
ATOM 817 C CA . LEU A 1 106 ? -17.484 21.609 11.484 1 95.81 106 LEU A CA 1
ATOM 818 C C . LEU A 1 106 ? -16.859 22.984 11.445 1 95.81 106 LEU A C 1
ATOM 820 O O . LEU A 1 106 ? -17.422 23.953 11.977 1 95.81 106 LEU A O 1
ATOM 824 N N . LYS A 1 107 ? -15.711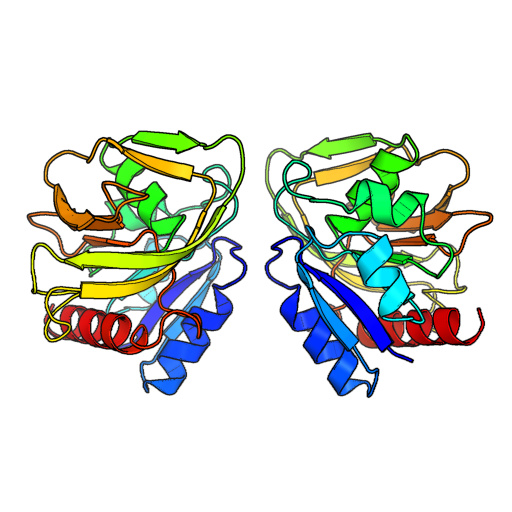 23.016 10.922 1 88.75 107 LYS A N 1
ATOM 825 C CA . LYS A 1 107 ? -14.992 24.281 10.805 1 88.75 107 LYS A CA 1
ATOM 826 C C . LYS A 1 107 ? -14.422 24.453 9.398 1 88.75 107 LYS A C 1
ATOM 828 O O . LYS A 1 107 ? -13.531 23.703 8.984 1 88.75 107 LYS A O 1
ATOM 833 N N . GLU A 1 108 ? -15 25.422 8.766 1 86.12 108 GLU A N 1
ATOM 834 C CA . GLU A 1 108 ? -14.508 25.719 7.43 1 86.12 108 GLU A CA 1
ATOM 835 C C . GLU A 1 108 ? -13.328 26.688 7.48 1 86.12 108 GLU A C 1
ATOM 837 O O . GLU A 1 108 ? -13.477 27.859 7.164 1 86.12 108 GLU A O 1
ATOM 842 N N . ASN A 1 109 ? -12.203 26.297 7.871 1 82.69 109 ASN A N 1
ATOM 843 C CA . ASN A 1 109 ? -10.977 27.094 7.91 1 82.69 109 ASN A CA 1
ATOM 844 C C . ASN A 1 109 ? -9.742 26.234 7.691 1 82.69 109 ASN A C 1
ATOM 846 O O . ASN A 1 109 ? -9.828 25 7.672 1 82.69 109 ASN A O 1
ATOM 850 N N . GLY A 1 110 ? -8.68 26.859 7.316 1 92.31 110 GLY A N 1
ATOM 851 C CA . GLY A 1 110 ? -7.414 26.172 7.129 1 92.31 110 GLY A CA 1
ATOM 852 C C . GLY A 1 110 ? -7.469 25.109 6.047 1 92.31 110 GLY A C 1
ATOM 853 O O . GLY A 1 110 ? -7.734 25.406 4.883 1 92.31 110 GLY A O 1
ATOM 854 N N . LEU A 1 111 ? -7.555 23.891 6.488 1 96.12 111 LEU A N 1
ATOM 855 C CA . LEU A 1 111 ? -7.484 22.75 5.582 1 96.12 111 LEU A CA 1
ATOM 856 C C . LEU A 1 111 ? -8.758 22.625 4.754 1 96.12 111 LEU A C 1
ATOM 858 O O . LEU A 1 111 ? -8.727 22.125 3.629 1 96.12 111 LEU A O 1
ATOM 862 N N . PHE A 1 112 ? -9.859 23.219 5.242 1 97.44 112 PHE A N 1
ATOM 863 C CA . PHE A 1 112 ? -11.156 23.047 4.594 1 97.44 112 PHE A CA 1
ATOM 864 C C . PHE A 1 112 ? -11.672 24.375 4.051 1 97.44 112 PHE A C 1
ATOM 866 O O . PHE A 1 112 ? -12.859 24.5 3.748 1 97.44 112 PHE A O 1
ATOM 873 N N . LYS A 1 113 ? -10.82 25.328 3.988 1 96.25 113 LYS A N 1
ATOM 874 C CA . LYS A 1 113 ? -11.227 26.641 3.482 1 96.25 113 LYS A CA 1
ATOM 875 C C . LYS A 1 113 ? -11.805 26.531 2.076 1 96.25 113 LYS A C 1
ATOM 877 O O . LYS A 1 113 ? -11.18 25.953 1.183 1 96.25 113 LYS A O 1
ATOM 882 N N . GLY A 1 114 ? -13.078 27 1.901 1 95.88 114 GLY A N 1
ATOM 883 C CA . GLY A 1 114 ? -13.688 27.078 0.583 1 95.88 114 GLY A CA 1
ATOM 884 C C . GLY A 1 114 ? -14.375 25.797 0.164 1 95.88 114 GLY A C 1
ATOM 885 O O . GLY A 1 114 ? -14.906 25.703 -0.944 1 95.88 114 GLY A O 1
ATOM 886 N N . ILE A 1 115 ? -14.445 24.844 1.03 1 95.44 115 ILE A N 1
ATOM 887 C CA . ILE A 1 115 ? -14.984 23.547 0.651 1 95.44 115 ILE A CA 1
ATOM 888 C C . ILE A 1 115 ? -16.484 23.516 0.914 1 95.44 115 ILE A C 1
ATOM 890 O O . ILE A 1 115 ? -17.234 22.859 0.182 1 95.44 115 ILE A O 1
ATOM 894 N N . GLY A 1 116 ? -16.922 24.297 1.933 1 94 116 GLY A N 1
ATOM 895 C CA . GLY A 1 116 ? -18.312 24.219 2.344 1 94 116 GLY A CA 1
ATOM 896 C C . GLY A 1 116 ? -18.531 23.344 3.566 1 94 116 GLY A C 1
ATOM 897 O O . GLY A 1 116 ? -17.594 23.109 4.332 1 94 116 GLY A O 1
ATOM 898 N N . ASP A 1 117 ? -19.812 22.891 3.785 1 95.12 117 ASP A N 1
ATOM 899 C CA . ASP A 1 117 ? -20.156 22.234 5.047 1 95.12 117 ASP A CA 1
ATOM 900 C C . ASP A 1 117 ? -20.078 20.719 4.918 1 95.12 117 ASP A C 1
ATOM 902 O O . ASP A 1 117 ? -20.125 20 5.922 1 95.12 117 ASP A O 1
ATOM 906 N N . SER A 1 118 ? -19.938 20.266 3.652 1 96.5 118 SER A N 1
ATOM 907 C CA . SER A 1 118 ? -19.859 18.828 3.434 1 96.5 118 SER A CA 1
ATOM 908 C C . SER A 1 118 ? -18.922 18.484 2.287 1 96.5 118 SER A C 1
ATOM 910 O O . SER A 1 118 ? -18.641 19.328 1.436 1 96.5 118 SER A O 1
ATOM 912 N N . LEU A 1 119 ? -18.375 17.281 2.316 1 96.69 119 LEU A N 1
ATOM 913 C CA . LEU A 1 119 ? -17.438 16.812 1.304 1 96.69 119 LEU A CA 1
ATOM 914 C C . LEU A 1 119 ? -17.484 15.297 1.166 1 96.69 119 LEU A C 1
ATOM 916 O O . LEU A 1 119 ? -17.422 14.578 2.164 1 96.69 119 LEU A O 1
ATOM 920 N N . LYS A 1 120 ? -17.672 14.82 -0.055 1 97.88 120 LYS A N 1
ATOM 921 C CA . LYS A 1 120 ? -17.562 13.383 -0.308 1 97.88 120 LYS A CA 1
ATOM 922 C C . LYS A 1 120 ? -16.109 12.945 -0.353 1 97.88 120 LYS A C 1
ATOM 924 O O . LYS A 1 120 ? -15.289 13.547 -1.054 1 97.88 120 LYS A O 1
ATOM 929 N N . VAL A 1 121 ? -15.758 11.867 0.435 1 97.88 121 VAL A N 1
ATOM 930 C CA . VAL A 1 121 ? -14.359 11.453 0.512 1 97.88 121 VAL A CA 1
ATOM 931 C C . VAL A 1 121 ? -14.273 9.93 0.512 1 97.88 121 VAL A C 1
ATOM 933 O O . VAL A 1 121 ? -15.281 9.242 0.722 1 97.88 121 VAL A O 1
ATOM 936 N N . TRP A 1 122 ? -13.031 9.461 0.246 1 96.19 122 TRP A N 1
ATOM 937 C CA . TRP A 1 122 ? -12.734 8.031 0.268 1 96.19 122 TRP A CA 1
ATOM 938 C C . TRP A 1 122 ? -12.125 7.617 1.604 1 96.19 122 TRP A C 1
ATOM 940 O O . TRP A 1 122 ? -11.094 8.148 2.012 1 96.19 122 TRP A O 1
ATOM 950 N N . ALA A 1 123 ? -12.875 6.703 2.279 1 93.88 123 ALA A N 1
ATOM 951 C CA . ALA A 1 123 ? -12.383 6.125 3.529 1 93.88 123 ALA A CA 1
ATOM 952 C C . ALA A 1 123 ? -11.938 4.68 3.328 1 93.88 123 ALA A C 1
ATOM 954 O O . ALA A 1 123 ? -12.625 3.896 2.67 1 93.88 123 ALA A O 1
ATOM 955 N N . SER A 1 124 ? -10.742 4.406 3.742 1 89.94 124 SER A N 1
ATOM 956 C CA . SER A 1 124 ? -10.203 3.053 3.678 1 89.94 124 SER A CA 1
ATOM 957 C C . SER A 1 124 ? -9.266 2.773 4.848 1 89.94 124 SER A C 1
ATOM 959 O O . SER A 1 124 ? -8.055 2.951 4.734 1 89.94 124 SER A O 1
ATOM 961 N N . HIS A 1 125 ? -9.797 2.303 5.926 1 88.75 125 HIS A N 1
ATOM 962 C CA . HIS A 1 125 ? -8.977 2.064 7.109 1 88.75 125 HIS A CA 1
ATOM 963 C C . HIS A 1 125 ? -9.578 0.969 7.984 1 88.75 125 HIS A C 1
ATOM 965 O O . HIS A 1 125 ? -10.789 0.732 7.945 1 88.75 125 HIS A O 1
ATOM 971 N N . LYS A 1 126 ? -8.727 0.407 8.703 1 88.31 126 LYS A N 1
ATOM 972 C CA . LYS A 1 126 ? -9.141 -0.532 9.742 1 88.31 126 LYS A CA 1
ATOM 973 C C . LYS A 1 126 ? -9.102 0.118 11.125 1 88.31 126 LYS A C 1
ATOM 975 O O . LYS A 1 126 ? -10.008 -0.077 11.938 1 88.31 126 LYS A O 1
ATOM 980 N N . ASP A 1 127 ? -8.078 0.858 11.344 1 93.19 127 ASP A N 1
ATOM 981 C CA . ASP A 1 127 ? -7.918 1.579 12.602 1 93.19 127 ASP A CA 1
ATOM 982 C C . ASP A 1 127 ? -8.477 2.998 12.492 1 93.19 127 ASP A C 1
ATOM 984 O O . ASP A 1 127 ? -8.547 3.561 11.398 1 93.19 127 ASP A O 1
ATOM 988 N N . GLU A 1 128 ? -8.906 3.508 13.594 1 95.81 128 GLU A N 1
ATOM 989 C CA . GLU A 1 128 ? -9.383 4.883 13.648 1 95.81 128 GLU A CA 1
ATOM 990 C C . GLU A 1 128 ? -9.047 5.535 14.984 1 95.81 128 GLU A C 1
ATOM 992 O O . GLU A 1 128 ? -8.898 4.848 16 1 95.81 128 GLU A O 1
ATOM 997 N N . VAL A 1 129 ? -8.969 6.812 15 1 97.88 129 VAL A N 1
ATOM 998 C CA . VAL A 1 129 ? -8.773 7.559 16.234 1 97.88 129 VAL A CA 1
ATOM 999 C C . VAL A 1 129 ? -10.086 7.625 17.016 1 97.88 129 VAL A C 1
ATOM 1001 O O . VAL A 1 129 ? -11.102 8.078 16.484 1 97.88 129 VAL A O 1
ATOM 1004 N N . VAL A 1 130 ? -10.023 7.254 18.266 1 97.81 130 VAL A N 1
ATOM 1005 C CA . VAL A 1 130 ? -11.266 7.207 19.031 1 97.81 130 VAL A CA 1
ATOM 1006 C C . VAL A 1 130 ? -11.188 8.188 20.203 1 97.81 130 VAL A C 1
ATOM 1008 O O . VAL A 1 130 ? -12.219 8.57 20.766 1 97.81 130 VAL A O 1
ATOM 1011 N N . THR A 1 131 ? -9.992 8.547 20.625 1 98.38 131 THR A N 1
ATOM 1012 C CA . THR A 1 131 ? -9.789 9.578 21.641 1 98.38 131 THR A CA 1
ATOM 1013 C C . THR A 1 131 ? -8.992 10.742 21.062 1 98.38 131 THR A C 1
ATOM 1015 O O . THR A 1 131 ? -7.867 10.562 20.578 1 98.38 131 THR A O 1
ATOM 1018 N N . LEU A 1 132 ? -9.555 11.836 21.109 1 98.56 132 LEU A N 1
ATOM 1019 C CA . LEU A 1 132 ? -8.891 13.047 20.641 1 98.56 132 LEU A CA 1
ATOM 1020 C C . LEU A 1 132 ? -7.77 13.453 21.578 1 98.56 132 LEU A C 1
ATOM 1022 O O . LEU A 1 132 ? -7.961 13.508 22.797 1 98.56 132 LEU A O 1
ATOM 1026 N N . PRO A 1 133 ? -6.602 13.68 21.062 1 98.38 133 PRO A N 1
ATOM 1027 C CA . PRO A 1 133 ? -5.547 14.164 21.953 1 98.38 133 PRO A CA 1
ATOM 1028 C C . PRO A 1 133 ? -5.871 15.523 22.562 1 98.38 133 PRO A C 1
ATOM 1030 O O . PRO A 1 133 ? -6.637 16.297 21.984 1 98.38 133 PRO A O 1
ATOM 1033 N N . GLU A 1 134 ? -5.117 15.766 23.625 1 95.56 134 GLU A N 1
ATOM 1034 C CA . GLU A 1 134 ? -5.277 17.078 24.25 1 95.56 134 GLU A CA 1
ATOM 1035 C C . GLU A 1 134 ? -4.805 18.188 23.328 1 95.56 134 GLU A C 1
ATOM 1037 O O . GLU A 1 134 ? -3.857 18.016 22.562 1 95.56 134 GLU A O 1
ATOM 1042 N N . ASN A 1 135 ? -5.43 19.297 23.312 1 96.62 135 ASN A N 1
ATOM 1043 C CA . ASN A 1 135 ? -5.082 20.5 22.578 1 96.62 135 ASN A CA 1
ATOM 1044 C C . ASN A 1 135 ? -5.383 20.359 21.078 1 96.62 135 ASN A C 1
ATOM 1046 O O . ASN A 1 135 ? -4.75 21.016 20.25 1 96.62 135 ASN A O 1
ATOM 1050 N N . PHE A 1 136 ? -6.141 19.359 20.797 1 98.38 136 PHE A N 1
ATOM 1051 C CA . PHE A 1 136 ? -6.625 19.25 19.422 1 98.38 136 PHE A CA 1
ATOM 1052 C C . PHE A 1 136 ? -8.117 19.562 19.344 1 98.38 136 PHE A C 1
ATOM 1054 O O . PHE A 1 136 ? -8.844 19.359 20.328 1 98.38 136 PHE A O 1
ATOM 1061 N N . GLU A 1 137 ? -8.539 20.016 18.234 1 97.94 137 GLU A N 1
ATOM 1062 C CA . GLU A 1 137 ? -9.961 20.156 17.938 1 97.94 137 GLU A CA 1
ATOM 1063 C C . GLU A 1 137 ? -10.367 19.344 16.719 1 97.94 137 GLU A C 1
ATOM 1065 O O . GLU A 1 137 ? -9.555 19.125 15.812 1 97.94 137 GLU A O 1
ATOM 1070 N N . ILE A 1 138 ? -11.633 18.922 16.719 1 98.25 138 ILE A N 1
ATOM 1071 C CA . ILE A 1 138 ? -12.172 18.188 15.586 1 98.25 138 ILE A CA 1
ATOM 1072 C C . ILE A 1 138 ? -12.594 19.141 14.484 1 98.25 138 ILE A C 1
ATOM 1074 O O . ILE A 1 138 ? -13.297 20.125 14.742 1 98.25 138 ILE A O 1
ATOM 1078 N N . LEU A 1 139 ? -12.164 18.859 13.312 1 98 139 LEU A N 1
ATOM 1079 C CA . LEU A 1 139 ? -12.508 19.703 12.172 1 98 139 LEU A CA 1
ATOM 1080 C C . LEU A 1 139 ? -13.664 19.109 11.375 1 98 139 LEU A C 1
ATOM 1082 O O . LEU A 1 139 ? -14.383 19.828 10.688 1 98 139 LEU A O 1
ATOM 1086 N N . ALA A 1 140 ? -13.773 17.797 11.383 1 97.94 140 ALA A N 1
ATOM 1087 C CA . ALA A 1 140 ? -14.805 17.109 10.617 1 97.94 140 ALA A CA 1
ATOM 1088 C C . ALA A 1 140 ? -15.117 15.742 11.219 1 97.94 140 ALA A C 1
ATOM 1090 O O . ALA A 1 140 ? -14.242 15.109 11.82 1 97.94 140 ALA A O 1
ATOM 1091 N N . ASN A 1 141 ? -16.312 15.297 11.094 1 98 141 ASN A N 1
ATOM 1092 C CA . ASN A 1 141 ? -16.734 13.945 11.453 1 98 141 ASN A CA 1
ATOM 1093 C C . ASN A 1 141 ? -17.656 13.352 10.383 1 98 141 ASN A C 1
ATOM 1095 O O . ASN A 1 141 ? -17.906 13.977 9.352 1 98 141 ASN A O 1
ATOM 1099 N N . SER A 1 142 ? -17.969 12.094 10.57 1 96.75 142 SER A N 1
ATOM 1100 C CA . SER A 1 142 ? -18.922 11.398 9.703 1 96.75 142 SER A CA 1
ATOM 1101 C C . SER A 1 142 ? -19.766 10.398 10.484 1 96.75 142 SER A C 1
ATOM 1103 O O . SER A 1 142 ? -19.594 10.25 11.695 1 96.75 142 SER A O 1
ATOM 1105 N N . ASP A 1 143 ? -20.672 9.773 9.734 1 93.88 143 ASP A N 1
ATOM 1106 C CA . ASP A 1 143 ? -21.484 8.742 10.352 1 93.88 143 ASP A CA 1
ATOM 1107 C C . ASP A 1 143 ? -20.656 7.516 10.719 1 93.88 143 ASP A C 1
ATOM 1109 O O . ASP A 1 143 ? -21.062 6.707 11.555 1 93.88 143 ASP A O 1
ATOM 1113 N N . LYS A 1 144 ? -19.516 7.418 10.227 1 91.12 144 LYS A N 1
ATOM 1114 C CA . LYS A 1 144 ? -18.703 6.219 10.391 1 91.12 144 LYS A CA 1
ATOM 1115 C C . LYS A 1 144 ? -17.547 6.473 11.359 1 91.12 144 LYS A C 1
ATOM 1117 O O . LYS A 1 144 ? -17.031 5.539 11.977 1 91.12 144 LYS A O 1
ATOM 1122 N N . CYS A 1 145 ? -17.172 7.707 11.477 1 94.19 145 CYS A N 1
ATOM 1123 C CA . CYS A 1 145 ? -15.977 8.07 12.234 1 94.19 145 CYS A CA 1
ATOM 1124 C C . CYS A 1 145 ? -16.141 9.43 12.898 1 94.19 145 CYS A C 1
ATOM 1126 O O . CYS A 1 145 ? -16.406 10.43 12.219 1 94.19 145 CYS A O 1
ATOM 1128 N N . ASP A 1 146 ? -15.922 9.516 14.156 1 96.19 146 ASP A N 1
ATOM 1129 C CA . ASP A 1 146 ? -16.125 10.742 14.922 1 96.19 146 ASP A CA 1
ATOM 1130 C C . ASP A 1 146 ? -15.008 11.742 14.664 1 96.19 146 ASP A C 1
ATOM 1132 O O . ASP A 1 146 ? -15.219 12.953 14.742 1 96.19 146 ASP A O 1
ATOM 1136 N N . ILE A 1 147 ? -13.844 11.234 14.414 1 97.94 147 ILE A N 1
ATOM 1137 C CA . ILE A 1 147 ? -12.688 12.102 14.242 1 97.94 147 ILE A CA 1
ATOM 1138 C C . ILE A 1 147 ? -12.094 11.898 12.852 1 97.94 147 ILE A C 1
ATOM 1140 O O . ILE A 1 147 ? -10.977 11.383 12.719 1 97.94 147 ILE A O 1
ATOM 1144 N N . GLU A 1 148 ? -12.75 12.445 11.883 1 97.88 148 GLU A N 1
ATOM 1145 C CA . GLU A 1 148 ? -12.305 12.344 10.492 1 97.88 148 GLU A CA 1
ATOM 1146 C C . GLU A 1 148 ? -11.164 13.305 10.203 1 97.88 148 GLU A C 1
ATOM 1148 O O . GLU A 1 148 ? -10.344 13.062 9.32 1 97.88 148 GLU A O 1
ATOM 1153 N N . ALA A 1 149 ? -11.203 14.391 10.906 1 98.44 149 ALA A N 1
ATOM 1154 C CA . ALA A 1 149 ? -10.148 15.398 10.781 1 98.44 149 ALA A CA 1
ATOM 1155 C C . ALA A 1 149 ? -9.938 16.141 12.094 1 98.44 149 ALA A C 1
ATOM 1157 O O . ALA A 1 149 ? -10.891 16.359 12.844 1 98.44 149 ALA A O 1
ATOM 1158 N N . MET A 1 150 ? -8.688 16.547 12.281 1 98.56 150 MET A N 1
ATOM 1159 C CA . MET A 1 150 ? -8.352 17.25 13.508 1 98.56 150 MET A CA 1
ATOM 1160 C C . MET A 1 150 ? -7.168 18.188 13.281 1 98.56 150 MET A C 1
ATOM 1162 O O . MET A 1 150 ? -6.445 18.062 12.297 1 98.56 150 MET A O 1
ATOM 1166 N N . LYS A 1 151 ? -7.02 19.094 14.188 1 98.38 151 LYS A N 1
ATOM 1167 C CA . LYS A 1 151 ? -5.898 20.031 14.133 1 98.38 151 LYS A CA 1
ATOM 1168 C C . LYS A 1 151 ? -5.426 20.406 15.531 1 98.38 151 LYS A C 1
ATOM 1170 O O . LYS A 1 151 ? -6.234 20.531 16.453 1 98.38 151 LYS A O 1
ATOM 1175 N N . HIS A 1 152 ? -4.164 20.609 15.68 1 98.12 152 HIS A N 1
ATOM 1176 C CA . HIS A 1 152 ? -3.611 21.156 16.922 1 98.12 152 HIS A CA 1
ATOM 1177 C C . HIS A 1 152 ? -4.016 22.609 17.109 1 98.12 152 HIS A C 1
ATOM 1179 O O . HIS A 1 152 ? -4.051 23.375 16.156 1 98.12 152 HIS A O 1
ATOM 1185 N N . GLU A 1 153 ? -4.199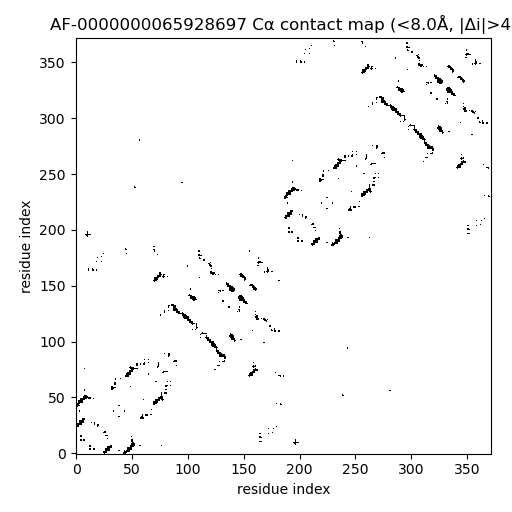 23.047 18.281 1 96.62 153 GLU A N 1
ATOM 1186 C CA . GLU A 1 153 ? -4.699 24.391 18.594 1 96.62 153 GLU A CA 1
ATOM 1187 C C . GLU A 1 153 ? -3.635 25.453 18.344 1 96.62 153 GLU A C 1
ATOM 1189 O O . GLU A 1 153 ? -3.947 26.562 17.891 1 96.62 153 GLU A O 1
ATOM 1194 N N . ASP A 1 154 ? -2.42 25.078 18.547 1 95.31 154 ASP A N 1
ATOM 1195 C CA . ASP A 1 154 ? -1.36 26.078 18.516 1 95.31 154 ASP A CA 1
ATOM 1196 C C . ASP A 1 154 ? -0.384 25.812 17.375 1 95.31 154 ASP A C 1
ATOM 1198 O O . ASP A 1 154 ? 0.333 26.719 16.938 1 95.31 154 ASP A O 1
ATOM 1202 N N . LYS A 1 155 ? -0.3 24.594 17.016 1 95.69 155 LYS A N 1
ATOM 1203 C CA . LYS A 1 155 ? 0.629 24.203 15.953 1 95.69 155 LYS A CA 1
ATOM 1204 C C . LYS A 1 155 ? -0.108 23.938 14.641 1 95.69 155 LYS A C 1
ATOM 1206 O O . LYS A 1 155 ? -1.303 23.641 14.648 1 95.69 155 LYS A O 1
ATOM 1211 N N . ASN A 1 156 ? 0.646 24.047 13.539 1 96.88 156 ASN A N 1
ATOM 1212 C CA . ASN A 1 156 ? 0.07 23.734 12.242 1 96.88 156 ASN A CA 1
ATOM 1213 C C . ASN A 1 156 ? 0.179 22.234 11.922 1 96.88 156 ASN A C 1
ATOM 1215 O O . ASN A 1 156 ? 0.792 21.859 10.922 1 96.88 156 ASN A O 1
ATOM 1219 N N . ILE A 1 157 ? -0.448 21.5 12.805 1 98.38 157 ILE A N 1
ATOM 1220 C CA . ILE A 1 157 ? -0.49 20.047 12.648 1 98.38 157 ILE A CA 1
ATOM 1221 C C . ILE A 1 157 ? -1.93 19.594 12.414 1 98.38 157 ILE A C 1
ATOM 1223 O O . ILE A 1 157 ? -2.809 19.844 13.242 1 98.38 157 ILE A O 1
ATOM 1227 N N . TYR A 1 158 ? -2.1 18.984 11.266 1 98.69 158 TYR A N 1
ATOM 1228 C CA . TYR A 1 158 ? -3.412 18.516 10.828 1 98.69 158 TYR A CA 1
ATOM 1229 C C . TYR A 1 158 ? -3.41 17.016 10.617 1 98.69 158 TYR A C 1
ATOM 1231 O O . TYR A 1 158 ? -2.385 16.438 10.266 1 98.69 158 TYR A O 1
ATOM 1239 N N . GLY A 1 159 ? -4.531 16.375 10.844 1 98.62 159 GLY A N 1
ATOM 1240 C CA . GLY A 1 159 ? -4.754 14.969 10.516 1 98.62 159 GLY A CA 1
ATOM 1241 C C . GLY A 1 159 ? -6.074 14.719 9.82 1 98.62 159 GLY A C 1
ATOM 1242 O O . GLY A 1 159 ? -7.09 15.328 10.164 1 98.62 159 GLY A O 1
ATOM 1243 N N . ILE A 1 160 ? -6.035 13.859 8.805 1 98.69 160 ILE A N 1
ATOM 1244 C CA . ILE A 1 160 ? -7.27 13.43 8.156 1 98.69 160 ILE A CA 1
ATOM 1245 C C . ILE A 1 160 ? -7.273 11.906 8 1 98.69 160 ILE A C 1
ATOM 1247 O O . ILE A 1 160 ? -6.25 11.312 7.652 1 98.69 160 ILE A O 1
ATOM 1251 N N . GLN A 1 161 ? -8.43 11.305 8.289 1 98 161 GLN A N 1
ATOM 1252 C CA . GLN A 1 161 ? -8.57 9.859 8.227 1 98 161 GLN A CA 1
ATOM 1253 C C . GLN A 1 161 ? -8.812 9.391 6.797 1 98 161 GLN A C 1
ATOM 1255 O O . GLN A 1 161 ? -8.406 8.281 6.422 1 98 161 GLN A O 1
ATOM 1260 N N . PHE A 1 162 ? -9.383 10.219 5.953 1 97.56 162 PHE A N 1
ATOM 1261 C CA . PHE A 1 162 ? -9.75 9.859 4.59 1 97.56 162 PHE A CA 1
ATOM 1262 C C . PHE A 1 162 ? -8.594 10.117 3.633 1 97.56 162 PHE A C 1
ATOM 1264 O O . PHE A 1 162 ? -7.57 10.688 4.023 1 97.56 162 PHE A O 1
ATOM 1271 N N . HIS A 1 163 ? -8.758 9.68 2.424 1 97.88 163 HIS A N 1
ATOM 1272 C CA . HIS A 1 163 ? -7.711 9.805 1.416 1 97.88 163 HIS A CA 1
ATOM 1273 C C . HIS A 1 163 ? -8.062 10.867 0.379 1 97.88 163 HIS A C 1
ATOM 1275 O O . HIS A 1 163 ? -8.836 10.602 -0.548 1 97.88 163 HIS A O 1
ATOM 1281 N N . PRO A 1 164 ? -7.43 11.969 0.423 1 98.31 164 PRO A N 1
ATOM 1282 C CA . PRO A 1 164 ? -7.727 13.016 -0.559 1 98.31 164 PRO A CA 1
ATOM 1283 C C . PRO A 1 164 ? -7.039 12.773 -1.9 1 98.31 164 PRO A C 1
ATOM 1285 O O . PRO A 1 164 ? -7.352 13.445 -2.887 1 98.31 164 PRO A O 1
ATOM 1288 N N . GLU A 1 165 ? -6.125 11.844 -1.959 1 97.44 165 GLU A N 1
ATOM 1289 C CA . GLU A 1 165 ? -5.25 11.672 -3.115 1 97.44 165 GLU A CA 1
ATOM 1290 C C . GLU A 1 165 ? -5.875 10.734 -4.145 1 97.44 165 GLU A C 1
ATOM 1292 O O . GLU A 1 165 ? -5.301 10.508 -5.215 1 97.44 165 GLU A O 1
ATOM 1297 N N . VAL A 1 166 ? -7.098 10.211 -3.885 1 94.75 166 VAL A N 1
ATOM 1298 C CA . VAL A 1 166 ? -7.684 9.234 -4.797 1 94.75 166 VAL A CA 1
ATOM 1299 C C . VAL A 1 166 ? -8.844 9.867 -5.559 1 94.75 166 VAL A C 1
ATOM 1301 O O . VAL A 1 166 ? -9.414 10.867 -5.117 1 94.75 166 VAL A O 1
ATOM 1304 N N . GLN A 1 167 ? -9.164 9.32 -6.613 1 92.44 167 GLN A N 1
ATOM 1305 C CA . GLN A 1 167 ? -10.203 9.852 -7.492 1 92.44 167 GLN A CA 1
ATOM 1306 C C . GLN A 1 167 ? -11.57 9.812 -6.82 1 92.44 167 GLN A C 1
ATOM 1308 O O . GLN A 1 167 ? -12.438 10.641 -7.113 1 92.44 167 GLN A O 1
ATOM 1313 N N . HIS A 1 168 ? -11.781 8.906 -5.934 1 94.38 168 HIS A N 1
ATOM 1314 C CA . HIS A 1 168 ? -13.055 8.734 -5.246 1 94.38 168 HIS A CA 1
ATOM 1315 C C . HIS A 1 168 ? -13.305 9.867 -4.254 1 94.38 168 HIS A C 1
ATOM 1317 O O . HIS A 1 168 ? -14.383 9.969 -3.672 1 94.38 168 HIS A O 1
ATOM 1323 N N . THR A 1 169 ? -12.289 10.734 -4.07 1 97 169 THR A N 1
ATOM 1324 C CA . THR A 1 169 ? -12.438 12.016 -3.391 1 97 169 THR A CA 1
ATOM 1325 C C . THR A 1 169 ? -12.359 13.164 -4.387 1 97 169 THR A C 1
ATOM 1327 O O . THR A 1 169 ? -11.312 13.789 -4.547 1 97 169 THR A O 1
ATOM 1330 N N . PRO A 1 170 ? -13.445 13.539 -4.945 1 95 170 PRO A N 1
ATOM 1331 C CA . PRO A 1 170 ? -13.438 14.43 -6.105 1 95 170 PRO A CA 1
ATOM 1332 C C . PRO A 1 170 ? -12.781 15.781 -5.809 1 95 170 PRO A C 1
ATOM 1334 O O . PRO A 1 170 ? -12.086 16.344 -6.668 1 95 170 PRO A O 1
ATOM 1337 N N . ARG A 1 171 ? -12.922 16.344 -4.66 1 97 171 ARG A N 1
ATOM 1338 C CA . ARG A 1 171 ? -12.352 17.641 -4.332 1 97 171 ARG A CA 1
ATOM 1339 C C . ARG A 1 171 ? -11.133 17.5 -3.43 1 97 171 ARG A C 1
ATOM 1341 O O . ARG A 1 171 ? -10.828 18.391 -2.631 1 97 171 ARG A O 1
ATOM 1348 N N . GLY A 1 172 ? -10.5 16.359 -3.553 1 97.75 172 GLY A N 1
ATOM 1349 C CA . GLY A 1 172 ? -9.328 16.094 -2.736 1 97.75 172 GLY A CA 1
ATOM 1350 C C . GLY A 1 172 ? -8.18 17.031 -3.01 1 97.75 172 GLY A C 1
ATOM 1351 O O . GLY A 1 172 ? -7.406 17.359 -2.107 1 97.75 172 GLY A O 1
ATOM 1352 N N . GLY A 1 173 ? -8.102 17.484 -4.254 1 98 173 GLY A N 1
ATOM 1353 C CA . GLY A 1 173 ? -7.059 18.422 -4.629 1 98 173 GLY A CA 1
ATOM 1354 C C . GLY A 1 173 ? -7.117 19.719 -3.842 1 98 173 GLY A C 1
ATOM 1355 O O . GLY A 1 173 ? -6.078 20.297 -3.525 1 98 173 GLY A O 1
ATOM 1356 N N . GLU A 1 174 ? -8.297 20.141 -3.535 1 98 174 GLU A N 1
ATOM 1357 C CA . GLU A 1 174 ? -8.461 21.391 -2.791 1 98 174 GLU A CA 1
ATOM 1358 C C . GLU A 1 174 ? -7.875 21.266 -1.388 1 98 174 GLU A C 1
ATOM 1360 O O . GLU A 1 174 ? -7.371 22.25 -0.839 1 98 174 GLU A O 1
ATOM 1365 N N . ILE A 1 175 ? -7.902 20.125 -0.833 1 98.38 175 ILE A N 1
ATOM 1366 C CA . ILE A 1 175 ? -7.301 19.891 0.476 1 98.38 175 ILE A CA 1
ATOM 1367 C C . ILE A 1 175 ? -5.793 20.109 0.4 1 98.38 175 ILE A C 1
ATOM 1369 O O . ILE A 1 175 ? -5.211 20.781 1.257 1 98.38 175 ILE A O 1
ATOM 1373 N N . PHE A 1 176 ? -5.219 19.609 -0.641 1 98.69 176 PHE A N 1
ATOM 1374 C CA . PHE A 1 176 ? -3.779 19.75 -0.829 1 98.69 176 PHE A CA 1
ATOM 1375 C C . PHE A 1 176 ? -3.414 21.203 -1.121 1 98.69 176 PHE A C 1
ATOM 1377 O O . PHE A 1 176 ? -2.389 21.703 -0.646 1 98.69 176 PHE A O 1
ATOM 1384 N N . GLU A 1 177 ? -4.223 21.844 -1.892 1 98.44 177 GLU A N 1
ATOM 1385 C CA . GLU A 1 177 ? -3.998 23.266 -2.166 1 98.44 177 GLU A CA 1
ATOM 1386 C C . GLU A 1 177 ? -4.043 24.094 -0.884 1 98.44 177 GLU A C 1
ATOM 1388 O O . GLU A 1 177 ? -3.207 24.969 -0.678 1 98.44 177 GLU A O 1
ATOM 1393 N N . ASN A 1 178 ? -5.035 23.828 -0.099 1 98.38 178 ASN A N 1
ATOM 1394 C CA . ASN A 1 178 ? -5.152 24.531 1.168 1 98.38 178 ASN A CA 1
ATOM 1395 C C . ASN A 1 178 ? -3.951 24.266 2.074 1 98.38 178 ASN A C 1
ATOM 1397 O O . ASN A 1 178 ? -3.43 25.188 2.701 1 98.38 178 ASN A O 1
ATOM 1401 N N . PHE A 1 179 ? -3.508 23.031 2.135 1 98.75 179 PHE A N 1
ATOM 1402 C CA . PHE A 1 179 ? -2.328 22.734 2.938 1 98.75 179 PHE A CA 1
ATOM 1403 C C . PHE A 1 179 ? -1.106 23.469 2.406 1 98.75 179 PHE A C 1
ATOM 1405 O O . PHE A 1 179 ? -0.298 23.984 3.184 1 98.75 179 PHE A O 1
ATOM 1412 N N . ASN A 1 180 ? -0.983 23.484 1.115 1 98.62 180 ASN A N 1
ATOM 1413 C CA . ASN A 1 180 ? 0.105 24.219 0.495 1 98.62 180 ASN A CA 1
ATOM 1414 C C . ASN A 1 180 ? 0.082 25.688 0.906 1 98.62 180 ASN A C 1
ATOM 1416 O O . ASN A 1 180 ? 1.128 26.281 1.194 1 98.62 180 ASN A O 1
ATOM 1420 N N . LYS A 1 181 ? -1.062 26.281 0.904 1 97.88 181 LYS A N 1
ATOM 1421 C CA . LYS A 1 181 ? -1.21 27.672 1.319 1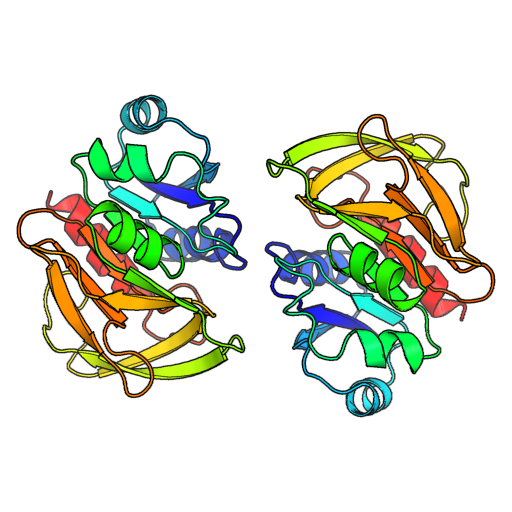 97.88 181 LYS A CA 1
ATOM 1422 C C . LYS A 1 181 ? -0.82 27.844 2.783 1 97.88 181 LYS A C 1
ATOM 1424 O O . LYS A 1 181 ? -0.189 28.844 3.145 1 97.88 181 LYS A O 1
ATOM 1429 N N . ILE A 1 182 ? -1.235 26.922 3.584 1 97.94 182 ILE A N 1
ATOM 1430 C CA . ILE A 1 182 ? -0.866 26.953 4.996 1 97.94 182 ILE A CA 1
ATOM 1431 C C . ILE A 1 182 ? 0.655 26.953 5.129 1 97.94 182 ILE A C 1
ATOM 1433 O O . ILE A 1 182 ? 1.214 27.703 5.934 1 97.94 182 ILE A O 1
ATOM 1437 N N . CYS A 1 183 ? 1.295 26.141 4.363 1 98.25 183 CYS A N 1
ATOM 1438 C CA . CYS A 1 183 ? 2.75 26.031 4.387 1 98.25 183 CYS A CA 1
ATOM 1439 C C . CYS A 1 183 ? 3.398 27.328 3.922 1 98.25 183 CYS A C 1
ATOM 1441 O O . CYS A 1 183 ? 4.418 27.75 4.469 1 98.25 183 CYS A O 1
ATOM 1443 N N . GLU A 1 184 ? 2.822 27.938 2.951 1 96.56 184 GLU A N 1
ATOM 1444 C CA . GLU A 1 184 ? 3.381 29.156 2.373 1 96.56 184 GLU A CA 1
ATOM 1445 C C . GLU A 1 184 ? 3.25 30.328 3.336 1 96.56 184 GLU A C 1
ATOM 1447 O O . GLU A 1 184 ? 4.07 31.25 3.316 1 96.56 184 GLU A O 1
ATOM 1452 N N . ASN A 1 185 ? 2.258 30.281 4.125 1 91.94 185 ASN A N 1
ATOM 1453 C CA . ASN A 1 185 ? 1.985 31.391 5.035 1 91.94 185 ASN A CA 1
ATOM 1454 C C . ASN A 1 185 ? 2.662 31.188 6.387 1 91.94 185 ASN A C 1
ATOM 1456 O O . ASN A 1 185 ? 2.494 32 7.297 1 91.94 185 ASN A O 1
ATOM 1460 N N . TYR A 1 186 ? 3.295 30.125 6.508 1 86.75 186 TYR A N 1
ATOM 1461 C CA . TYR A 1 186 ? 3.996 29.859 7.758 1 86.75 186 TYR A CA 1
ATOM 1462 C C . TYR A 1 186 ? 5.297 30.656 7.828 1 86.75 186 TYR A C 1
ATOM 1464 O O . TYR A 1 186 ? 5.66 31.172 8.891 1 86.75 186 TYR A O 1
ATOM 1472 N N . MET B 1 1 ? -7.59 -13.188 -23.812 1 87.19 1 MET B N 1
ATOM 1473 C CA . MET B 1 1 ? -7.945 -13.523 -22.438 1 87.19 1 MET B CA 1
ATOM 1474 C C . MET B 1 1 ? -7.094 -12.742 -21.438 1 87.19 1 MET B C 1
ATOM 1476 O O . MET B 1 1 ? -5.969 -12.344 -21.766 1 87.19 1 MET B O 1
ATOM 1480 N N . SER B 1 2 ? -7.645 -12.391 -20.266 1 96.31 2 SER B N 1
ATOM 1481 C CA . SER B 1 2 ? -7.031 -11.406 -19.391 1 96.31 2 SER B CA 1
ATOM 1482 C C . SER B 1 2 ? -6.512 -12.055 -18.109 1 96.31 2 SER B C 1
ATOM 1484 O O . SER B 1 2 ? -6.848 -13.203 -17.812 1 96.31 2 SER B O 1
ATOM 1486 N N . ILE B 1 3 ? -5.547 -11.438 -17.547 1 98.75 3 ILE B N 1
ATOM 1487 C CA . ILE B 1 3 ? -5.102 -11.797 -16.203 1 98.75 3 ILE B CA 1
ATOM 1488 C C . ILE B 1 3 ? -5.824 -10.922 -15.172 1 98.75 3 ILE B C 1
ATOM 1490 O O . ILE B 1 3 ? -5.93 -9.711 -15.344 1 98.75 3 ILE B O 1
ATOM 1494 N N . VAL B 1 4 ? -6.344 -11.547 -14.125 1 98.81 4 VAL B N 1
ATOM 1495 C CA . VAL B 1 4 ? -6.984 -10.812 -13.039 1 98.81 4 VAL B CA 1
ATOM 1496 C C . VAL B 1 4 ? -6 -10.633 -11.883 1 98.81 4 VAL B C 1
ATOM 1498 O O . VAL B 1 4 ? -5.332 -11.586 -11.477 1 98.81 4 VAL B O 1
ATOM 1501 N N . ILE B 1 5 ? -5.906 -9.43 -11.445 1 98.81 5 ILE B N 1
ATOM 1502 C CA . ILE B 1 5 ? -5.062 -9.102 -10.305 1 98.81 5 ILE B CA 1
ATOM 1503 C C . ILE B 1 5 ? -5.934 -8.844 -9.078 1 98.81 5 ILE B C 1
ATOM 1505 O O . ILE B 1 5 ? -6.844 -8.008 -9.117 1 98.81 5 ILE B O 1
ATOM 1509 N N . ILE B 1 6 ? -5.641 -9.508 -7.973 1 98.62 6 ILE B N 1
ATOM 1510 C CA . ILE B 1 6 ? -6.363 -9.328 -6.719 1 98.62 6 ILE B CA 1
ATOM 1511 C C . ILE B 1 6 ? -5.672 -8.266 -5.871 1 98.62 6 ILE B C 1
ATOM 1513 O O . ILE B 1 6 ? -4.5 -8.414 -5.516 1 98.62 6 ILE B O 1
ATOM 1517 N N . ASN B 1 7 ? -6.355 -7.285 -5.52 1 95.62 7 ASN B N 1
ATOM 1518 C CA . ASN B 1 7 ? -5.812 -6.188 -4.727 1 95.62 7 ASN B CA 1
ATOM 1519 C C . ASN B 1 7 ? -5.84 -6.508 -3.234 1 95.62 7 ASN B C 1
ATOM 1521 O O . ASN B 1 7 ? -6.875 -6.367 -2.584 1 95.62 7 ASN B O 1
ATOM 1525 N N . ASN B 1 8 ? -4.695 -6.727 -2.707 1 95 8 ASN B N 1
ATOM 1526 C CA . ASN B 1 8 ? -4.586 -7.012 -1.281 1 95 8 ASN B CA 1
ATOM 1527 C C . ASN B 1 8 ? -4.055 -5.812 -0.506 1 95 8 ASN B C 1
ATOM 1529 O O . ASN B 1 8 ? -3.371 -5.973 0.507 1 95 8 ASN B O 1
ATOM 1533 N N . PHE B 1 9 ? -4.164 -4.699 -1.119 1 90.06 9 PHE B N 1
ATOM 1534 C CA . PHE B 1 9 ? -3.957 -3.412 -0.467 1 90.06 9 PHE B CA 1
ATOM 1535 C C . PHE B 1 9 ? -2.471 -3.117 -0.312 1 90.06 9 PHE B C 1
ATOM 1537 O O . PHE B 1 9 ? -2.076 -2.318 0.54 1 90.06 9 PHE B O 1
ATOM 1544 N N . GLY B 1 10 ? -1.687 -3.787 -1.101 1 91.5 10 GLY B N 1
ATOM 1545 C CA . GLY B 1 10 ? -0.263 -3.49 -1.122 1 91.5 10 GLY B CA 1
ATOM 1546 C C . GLY B 1 10 ? 0.069 -2.217 -1.877 1 91.5 10 GLY B C 1
ATOM 1547 O O . GLY B 1 10 ? -0.638 -1.843 -2.816 1 91.5 10 GLY B O 1
ATOM 1548 N N . GLN B 1 11 ? 1.189 -1.706 -1.53 1 87.56 11 GLN B N 1
ATOM 1549 C CA . GLN B 1 11 ? 1.645 -0.443 -2.1 1 87.56 11 GLN B CA 1
ATOM 1550 C C . GLN B 1 11 ? 1.859 -0.563 -3.605 1 87.56 11 GLN B C 1
ATOM 1552 O O . GLN B 1 11 ? 1.695 0.412 -4.344 1 87.56 11 GLN B O 1
ATOM 1557 N N . TYR B 1 12 ? 2.107 -1.765 -4.16 1 92.06 12 TYR B N 1
ATOM 1558 C CA . TYR B 1 12 ? 2.551 -1.884 -5.543 1 92.06 12 TYR B CA 1
ATOM 1559 C C . TYR B 1 12 ? 1.51 -2.605 -6.391 1 92.06 12 TYR B C 1
ATOM 1561 O O . TYR B 1 12 ? 1.793 -3.016 -7.516 1 92.06 12 TYR B O 1
ATOM 1569 N N . ASN B 1 13 ? 0.32 -2.783 -5.914 1 94.94 13 ASN B N 1
ATOM 1570 C CA . ASN B 1 13 ? -0.665 -3.551 -6.668 1 94.94 13 ASN B CA 1
ATOM 1571 C C . ASN B 1 13 ? -1.052 -2.844 -7.965 1 94.94 13 ASN B C 1
ATOM 1573 O O . ASN B 1 13 ? -1.18 -3.482 -9.008 1 94.94 13 ASN B O 1
ATOM 1577 N N . HIS B 1 14 ? -1.184 -1.581 -7.934 1 92.62 14 HIS B N 1
ATOM 1578 C CA . HIS B 1 14 ? -1.49 -0.838 -9.148 1 92.62 14 HIS B CA 1
ATOM 1579 C C . HIS B 1 14 ? -0.328 -0.891 -10.141 1 92.62 14 HIS B C 1
ATOM 1581 O O . HIS B 1 14 ? -0.534 -0.819 -11.352 1 92.62 14 HIS B O 1
ATOM 1587 N N . ARG B 1 15 ? 0.852 -1.001 -9.625 1 94.56 15 ARG B N 1
ATOM 1588 C CA . ARG B 1 15 ? 2.031 -1.085 -10.477 1 94.56 15 ARG B CA 1
ATOM 1589 C C . ARG B 1 15 ? 2.064 -2.406 -11.234 1 94.56 15 ARG B C 1
ATOM 1591 O O . ARG B 1 15 ? 2.555 -2.467 -12.367 1 94.56 15 ARG B O 1
ATOM 1598 N N . ILE B 1 16 ? 1.535 -3.445 -10.586 1 97.94 16 ILE B N 1
ATOM 1599 C CA . ILE B 1 16 ? 1.409 -4.711 -11.305 1 97.94 16 ILE B CA 1
ATOM 1600 C C . ILE B 1 16 ? 0.583 -4.512 -12.57 1 97.94 16 ILE B C 1
ATOM 1602 O O . ILE B 1 16 ? 1.015 -4.879 -13.664 1 97.94 16 ILE B O 1
ATOM 1606 N N . SER B 1 17 ? -0.542 -3.879 -12.422 1 97.19 17 SER B N 1
ATOM 1607 C CA . SER B 1 17 ? -1.439 -3.619 -13.547 1 97.19 17 SER B CA 1
ATOM 1608 C C . SER B 1 17 ? -0.751 -2.789 -14.625 1 97.19 17 SER B C 1
ATOM 1610 O O . SER B 1 17 ? -0.858 -3.096 -15.812 1 97.19 17 SER B O 1
ATOM 1612 N N . ARG B 1 18 ? -0.014 -1.825 -14.289 1 95.06 18 ARG B N 1
ATOM 1613 C CA . ARG B 1 18 ? 0.678 -0.942 -15.219 1 95.06 18 ARG B CA 1
ATOM 1614 C C . ARG B 1 18 ? 1.765 -1.693 -15.977 1 95.06 18 ARG B C 1
ATOM 1616 O O . ARG B 1 18 ? 1.911 -1.524 -17.188 1 95.06 18 ARG B O 1
ATOM 1623 N N . THR B 1 19 ? 2.521 -2.461 -15.195 1 97.75 19 THR B N 1
ATOM 1624 C CA . THR B 1 19 ? 3.592 -3.23 -15.82 1 97.75 19 THR B CA 1
ATOM 1625 C C . THR B 1 19 ? 3.027 -4.203 -16.859 1 97.75 19 THR B C 1
ATOM 1627 O O . THR B 1 19 ? 3.568 -4.332 -17.953 1 97.75 19 THR B O 1
ATOM 1630 N N . LEU B 1 20 ? 1.927 -4.875 -16.547 1 98.44 20 LEU B N 1
ATOM 1631 C CA . LEU B 1 20 ? 1.297 -5.793 -17.484 1 98.44 20 LEU B CA 1
ATOM 1632 C C . LEU B 1 20 ? 0.805 -5.055 -18.719 1 98.44 20 LEU B C 1
ATOM 1634 O O . LEU B 1 20 ? 0.947 -5.551 -19.844 1 98.44 20 LEU B O 1
ATOM 1638 N N . LYS B 1 21 ? 0.269 -3.902 -18.562 1 97.88 21 LYS B N 1
ATOM 1639 C CA . LYS B 1 21 ? -0.179 -3.096 -19.688 1 97.88 21 LYS B CA 1
ATOM 1640 C C . LYS B 1 21 ? 0.989 -2.73 -20.609 1 97.88 21 LYS B C 1
ATOM 1642 O O . LYS B 1 21 ? 0.87 -2.799 -21.828 1 97.88 21 LYS B O 1
ATOM 1647 N N . TYR B 1 22 ? 2.068 -2.354 -19.984 1 97.12 22 TYR B N 1
ATOM 1648 C CA . TYR B 1 22 ? 3.27 -2.014 -20.75 1 97.12 22 TYR B CA 1
ATOM 1649 C C . TYR B 1 22 ? 3.742 -3.201 -21.578 1 97.12 22 TYR B C 1
ATOM 1651 O O . TYR B 1 22 ? 4.258 -3.023 -22.688 1 97.12 22 TYR B O 1
ATOM 1659 N N . LEU B 1 23 ? 3.512 -4.332 -21.078 1 97.94 23 LEU B N 1
ATOM 1660 C CA . LEU B 1 23 ? 3.918 -5.559 -21.75 1 97.94 23 LEU B CA 1
ATOM 1661 C C . LEU B 1 23 ? 2.828 -6.043 -22.703 1 97.94 23 LEU B C 1
ATOM 1663 O O . LEU B 1 23 ? 2.926 -7.137 -23.266 1 97.94 23 LEU B O 1
ATOM 1667 N N . ASN B 1 24 ? 1.761 -5.281 -22.797 1 98.12 24 ASN B N 1
ATOM 1668 C CA . ASN B 1 24 ? 0.628 -5.598 -23.672 1 98.12 24 ASN B CA 1
ATOM 1669 C C . ASN B 1 24 ? -0.092 -6.863 -23.203 1 98.12 24 ASN B C 1
ATOM 1671 O O . ASN B 1 24 ? -0.519 -7.672 -24.031 1 98.12 24 ASN B O 1
ATOM 1675 N N . ILE B 1 25 ? -0.158 -7.047 -21.969 1 98.31 25 ILE B N 1
ATOM 1676 C CA . ILE B 1 25 ? -0.927 -8.141 -21.375 1 98.31 25 ILE B CA 1
ATOM 1677 C C . ILE B 1 25 ? -2.221 -7.594 -20.766 1 98.31 25 ILE B C 1
ATOM 1679 O O . ILE B 1 25 ? -2.188 -6.828 -19.812 1 98.31 25 ILE B O 1
ATOM 1683 N N . GLU B 1 26 ? -3.277 -7.98 -21.297 1 98.19 26 GLU B N 1
ATOM 1684 C CA . GLU B 1 26 ? -4.57 -7.516 -20.812 1 98.19 26 GLU B CA 1
ATOM 1685 C C . GLU B 1 26 ? -4.805 -7.961 -19.375 1 98.19 26 GLU B C 1
ATOM 1687 O O . GLU B 1 26 ? -4.512 -9.102 -19.016 1 98.19 26 GLU B O 1
ATOM 1692 N N . ASN B 1 27 ? -5.344 -6.98 -18.562 1 98.62 27 ASN B N 1
ATOM 1693 C CA . ASN B 1 27 ? -5.531 -7.312 -17.156 1 98.62 27 ASN B CA 1
ATOM 1694 C C . ASN B 1 27 ? -6.605 -6.445 -16.516 1 98.62 27 ASN B C 1
ATOM 1696 O O . ASN B 1 27 ? -7.078 -5.48 -17.109 1 98.62 27 ASN B O 1
ATOM 1700 N N . SER B 1 28 ? -7.023 -6.859 -15.273 1 98.06 28 SER B N 1
ATOM 1701 C CA . SER B 1 28 ? -7.934 -6.086 -14.438 1 98.06 28 SER B CA 1
ATOM 1702 C C . SER B 1 28 ? -7.59 -6.23 -12.961 1 98.06 28 SER B C 1
ATOM 1704 O O . SER B 1 28 ? -7.219 -7.316 -12.508 1 98.06 28 SER B O 1
ATOM 1706 N N . LEU B 1 29 ? -7.629 -5.164 -12.289 1 97.44 29 LEU B N 1
ATOM 1707 C CA . LEU B 1 29 ? -7.414 -5.137 -10.852 1 97.44 29 LEU B CA 1
ATOM 1708 C C . LEU B 1 29 ? -8.742 -5.113 -10.102 1 97.44 29 LEU B C 1
ATOM 1710 O O . LEU B 1 29 ? -9.555 -4.203 -10.297 1 97.44 29 LEU B O 1
ATOM 1714 N N . ILE B 1 30 ? -8.953 -6.109 -9.188 1 97.44 30 ILE B N 1
ATOM 1715 C CA . ILE B 1 30 ? -10.25 -6.207 -8.531 1 97.44 30 ILE B CA 1
ATOM 1716 C C . ILE B 1 30 ? -10.055 -6.355 -7.027 1 97.44 30 ILE B C 1
ATOM 1718 O O . ILE B 1 30 ? -8.977 -6.738 -6.566 1 97.44 30 ILE B O 1
ATOM 1722 N N . PRO B 1 31 ? -11.117 -6.078 -6.215 1 94.25 31 PRO B N 1
ATOM 1723 C CA . PRO B 1 31 ? -11.008 -6.227 -4.762 1 94.25 31 PRO B CA 1
ATOM 1724 C C . PRO B 1 31 ? -10.789 -7.676 -4.332 1 94.25 31 PRO B C 1
ATOM 1726 O O . PRO B 1 31 ? -11.273 -8.602 -4.996 1 94.25 31 PRO B O 1
ATOM 1729 N N . ASN B 1 32 ? -10.125 -7.828 -3.199 1 96.44 32 ASN B N 1
ATOM 1730 C CA . ASN B 1 32 ? -9.875 -9.188 -2.734 1 96.44 32 ASN B CA 1
ATOM 1731 C C . ASN B 1 32 ? -11.125 -9.82 -2.133 1 96.44 32 ASN B C 1
ATOM 1733 O O . ASN B 1 32 ? -11.117 -11 -1.768 1 96.44 32 ASN B O 1
ATOM 1737 N N . THR B 1 33 ? -12.242 -9.078 -2.148 1 95.5 33 THR B N 1
ATOM 1738 C CA . THR B 1 33 ? -13.508 -9.602 -1.637 1 95.5 33 THR B CA 1
ATOM 1739 C C . THR B 1 33 ? -14.328 -10.227 -2.762 1 95.5 33 THR B C 1
ATOM 1741 O O . THR B 1 33 ? -15.383 -10.812 -2.516 1 95.5 33 THR B O 1
ATOM 1744 N N . THR B 1 34 ? -13.867 -10.078 -3.965 1 97.06 34 THR B N 1
ATOM 1745 C CA . THR B 1 34 ? -14.562 -10.688 -5.098 1 97.06 34 THR B CA 1
ATOM 1746 C C . THR B 1 34 ? -14.594 -12.211 -4.961 1 97.06 34 THR B C 1
ATOM 1748 O O . THR B 1 34 ? -13.586 -12.828 -4.613 1 97.06 34 THR B O 1
ATOM 1751 N N . SER B 1 35 ? -15.711 -12.789 -5.242 1 98.06 35 SER B N 1
ATOM 1752 C CA . SER B 1 35 ? -15.836 -14.234 -5.094 1 98.06 35 SER B CA 1
ATOM 1753 C C . SER B 1 35 ? -15.164 -14.969 -6.25 1 98.06 35 SER B C 1
ATOM 1755 O O . SER B 1 35 ? -14.984 -14.398 -7.328 1 98.06 35 SER B O 1
ATOM 1757 N N . PHE B 1 36 ? -14.789 -16.266 -5.934 1 97.88 36 PHE B N 1
ATOM 1758 C CA . PHE B 1 36 ? -14.172 -17.047 -7.008 1 97.88 36 PHE B CA 1
ATOM 1759 C C . PHE B 1 36 ? -15.164 -17.281 -8.133 1 97.88 36 PHE B C 1
ATOM 1761 O O . PHE B 1 36 ? -14.781 -17.359 -9.305 1 97.88 36 PHE B O 1
ATOM 1768 N N . GLU B 1 37 ? -16.484 -17.328 -7.855 1 98.44 37 GLU B N 1
ATOM 1769 C CA . GLU B 1 37 ? -17.5 -17.484 -8.883 1 98.44 37 GLU B CA 1
ATOM 1770 C C . GLU B 1 37 ? -17.516 -16.281 -9.828 1 98.44 37 GLU B C 1
ATOM 1772 O O . GLU B 1 37 ? -17.625 -16.438 -11.047 1 98.44 37 GLU B O 1
ATOM 1777 N N . GLU B 1 38 ? -17.5 -15.117 -9.242 1 98.5 38 GLU B N 1
ATOM 1778 C CA . GLU B 1 38 ? -17.453 -13.906 -10.047 1 98.5 38 GLU B CA 1
ATOM 1779 C C . GLU B 1 38 ? -16.219 -13.883 -10.945 1 98.5 38 GLU B C 1
ATOM 1781 O O . GLU B 1 38 ? -16.297 -13.469 -12.102 1 98.5 38 GLU B O 1
ATOM 1786 N N . ILE B 1 39 ? -15.125 -14.328 -10.406 1 98.44 39 ILE B N 1
ATOM 1787 C CA . ILE B 1 39 ? -13.883 -14.359 -11.172 1 98.44 39 ILE B CA 1
ATOM 1788 C C . ILE B 1 39 ? -14.008 -15.367 -12.305 1 98.44 39 ILE B C 1
ATOM 1790 O O . ILE B 1 39 ? -13.57 -15.102 -13.43 1 98.44 39 ILE B O 1
ATOM 1794 N N . GLU B 1 40 ? -14.586 -16.5 -12.016 1 97.69 40 GLU B N 1
ATOM 1795 C CA . GLU B 1 40 ? -14.797 -17.516 -13.047 1 97.69 40 GLU B CA 1
ATOM 1796 C C . GLU B 1 40 ? -15.594 -16.953 -14.219 1 97.69 40 GLU B C 1
ATOM 1798 O O . GLU B 1 40 ? -15.312 -17.25 -15.383 1 97.69 40 GLU B O 1
ATOM 1803 N N . GLN B 1 41 ? -16.547 -16.109 -13.914 1 97.62 41 GLN B N 1
ATOM 1804 C CA . GLN B 1 41 ? -17.406 -15.516 -14.938 1 97.62 41 GLN B CA 1
ATOM 1805 C C . GLN B 1 41 ? -16.609 -14.562 -15.836 1 97.62 41 GLN B C 1
ATOM 1807 O O . GLN B 1 41 ? -16.953 -14.367 -17 1 97.62 41 GLN B O 1
ATOM 1812 N N . MET B 1 42 ? -15.57 -14.031 -15.344 1 97.44 42 MET B N 1
ATOM 1813 C CA . MET B 1 42 ? -14.711 -13.148 -16.125 1 97.44 42 MET B CA 1
ATOM 1814 C C . MET B 1 42 ? -13.875 -13.93 -17.125 1 97.44 42 MET B C 1
ATOM 1816 O O . MET B 1 42 ? -13.297 -13.352 -18.047 1 97.44 42 MET B O 1
ATOM 1820 N N . ASN B 1 43 ? -13.734 -15.234 -16.891 1 97.31 43 ASN B N 1
ATOM 1821 C CA . ASN B 1 43 ? -13.016 -16.156 -17.766 1 97.31 43 ASN B CA 1
ATOM 1822 C C . ASN B 1 43 ? -11.57 -15.719 -17.984 1 97.31 43 ASN B C 1
ATOM 1824 O O . ASN B 1 43 ? -11.117 -15.578 -19.109 1 97.31 43 ASN B O 1
ATOM 1828 N N . PRO B 1 44 ? -10.82 -15.531 -16.906 1 98.44 44 PRO B N 1
ATOM 1829 C CA . PRO B 1 44 ? -9.414 -15.141 -17.047 1 98.44 44 PRO B CA 1
ATOM 1830 C C . PRO B 1 44 ? -8.516 -16.312 -17.438 1 98.44 44 PRO B C 1
ATOM 1832 O O . PRO B 1 44 ? -8.867 -17.469 -17.203 1 98.44 44 PRO B O 1
ATOM 1835 N N . LYS B 1 45 ? -7.375 -15.961 -18 1 98.5 45 LYS B N 1
ATOM 1836 C CA . LYS B 1 45 ? -6.4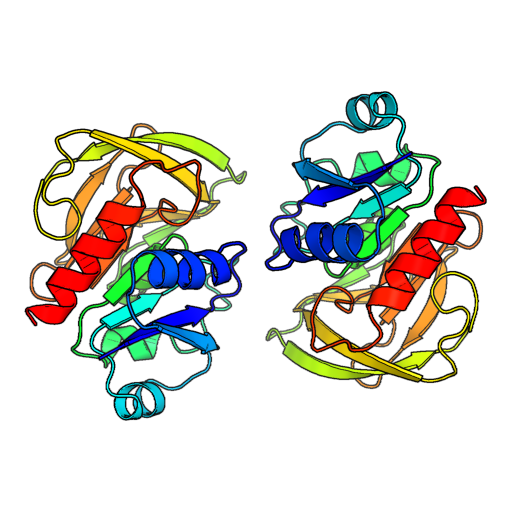02 -17.016 -18.312 1 98.5 45 LYS B CA 1
ATOM 1837 C C . LYS B 1 45 ? -5.469 -17.266 -17.125 1 98.5 45 LYS B C 1
ATOM 1839 O O . LYS B 1 45 ? -4.766 -18.266 -17.094 1 98.5 45 LYS B O 1
ATOM 1844 N N . GLY B 1 46 ? -5.371 -16.328 -16.172 1 98.81 46 GLY B N 1
ATOM 1845 C CA . GLY B 1 46 ? -4.547 -16.453 -14.984 1 98.81 46 GLY B CA 1
ATOM 1846 C C . GLY B 1 46 ? -4.906 -15.445 -13.914 1 98.81 46 GLY B C 1
ATOM 1847 O O . GLY B 1 46 ? -5.656 -14.5 -14.164 1 98.81 46 GLY B O 1
ATOM 1848 N N . ILE B 1 47 ? -4.395 -15.664 -12.672 1 98.88 47 ILE B N 1
ATOM 1849 C CA . ILE B 1 47 ? -4.66 -14.797 -11.531 1 98.88 47 ILE B CA 1
ATOM 1850 C C . ILE B 1 47 ? -3.346 -14.422 -10.852 1 98.88 47 ILE B C 1
ATOM 1852 O O . ILE B 1 47 ? -2.469 -15.266 -10.672 1 98.88 47 ILE B O 1
ATOM 1856 N N . ILE B 1 48 ? -3.229 -13.195 -10.539 1 98.94 48 ILE B N 1
ATOM 1857 C CA . ILE B 1 48 ? -2.129 -12.734 -9.703 1 98.94 48 ILE B CA 1
ATOM 1858 C C . ILE B 1 48 ? -2.672 -12.234 -8.359 1 98.94 48 ILE B C 1
ATOM 1860 O O . ILE B 1 48 ? -3.543 -11.367 -8.32 1 98.94 48 ILE B O 1
ATOM 1864 N N . LEU B 1 49 ? -2.229 -12.836 -7.27 1 98.88 49 LEU B N 1
ATOM 1865 C CA . LEU B 1 49 ? -2.506 -12.328 -5.934 1 98.88 49 LEU B CA 1
ATOM 1866 C C . LEU B 1 49 ? -1.483 -11.273 -5.527 1 98.88 49 LEU B C 1
ATOM 1868 O O . LEU B 1 49 ? -0.315 -11.594 -5.297 1 98.88 49 LEU B O 1
ATOM 1872 N N . GLY B 1 50 ? -1.904 -10.078 -5.387 1 98.12 50 GLY B N 1
ATOM 1873 C CA . GLY B 1 50 ? -1.013 -8.977 -5.066 1 98.12 50 GLY B CA 1
ATOM 1874 C C . GLY B 1 50 ? -0.537 -8.992 -3.625 1 98.12 50 GLY B C 1
ATOM 1875 O O . GLY B 1 50 ? -1.025 -9.789 -2.814 1 98.12 50 GLY B O 1
ATOM 1876 N N . GLY B 1 51 ? 0.389 -8.086 -3.354 1 96.19 51 GLY B N 1
ATOM 1877 C CA . GLY B 1 51 ? 0.891 -7.938 -1.996 1 96.19 51 GLY B CA 1
ATOM 1878 C C . GLY B 1 51 ? -0.054 -7.172 -1.091 1 96.19 51 GLY B C 1
ATOM 1879 O O . GLY B 1 51 ? -1.124 -6.738 -1.524 1 96.19 51 GLY B O 1
ATOM 1880 N N . GLY B 1 52 ? 0.395 -7.117 0.186 1 92.62 52 GLY B N 1
ATOM 1881 C CA . GLY B 1 52 ? -0.413 -6.398 1.155 1 92.62 52 GLY B CA 1
ATOM 1882 C C . GLY B 1 52 ? 0.188 -6.395 2.549 1 92.62 52 GLY B C 1
ATOM 1883 O O . GLY B 1 52 ? 1.229 -7.008 2.781 1 92.62 52 GLY B O 1
ATOM 1884 N N . PRO B 1 53 ? -0.531 -5.707 3.387 1 86.44 53 PRO B N 1
ATOM 1885 C CA . PRO B 1 53 ? 0.057 -5.453 4.703 1 86.44 53 PRO B CA 1
ATOM 1886 C C . PRO B 1 53 ? -0.128 -6.625 5.668 1 86.44 53 PRO B C 1
ATOM 1888 O O . PRO B 1 53 ? 0.632 -6.766 6.629 1 86.44 53 PRO B O 1
ATOM 1891 N N . SER B 1 54 ? -1.174 -7.395 5.398 1 85.75 54 SER B N 1
ATOM 1892 C CA . SER B 1 54 ? -1.479 -8.336 6.473 1 85.75 54 SER B CA 1
ATOM 1893 C C . SER B 1 54 ? -2.229 -9.555 5.945 1 85.75 54 SER B C 1
ATOM 1895 O O . SER B 1 54 ? -3.119 -9.422 5.102 1 85.75 54 SER B O 1
ATOM 1897 N N . ILE B 1 55 ? -1.941 -10.656 6.523 1 90.06 55 ILE B N 1
ATOM 1898 C CA . ILE B 1 55 ? -2.586 -11.922 6.172 1 90.06 55 ILE B CA 1
ATOM 1899 C C . ILE B 1 55 ? -4.012 -11.938 6.723 1 90.06 55 ILE B C 1
ATOM 1901 O O . ILE B 1 55 ? -4.824 -12.781 6.328 1 90.06 55 ILE B O 1
ATOM 1905 N N . GLU B 1 56 ? -4.277 -11 7.605 1 85.06 56 GLU B N 1
ATOM 1906 C CA . GLU B 1 56 ? -5.602 -10.938 8.219 1 85.06 56 GLU B CA 1
ATOM 1907 C C . GLU B 1 56 ? -6.598 -10.219 7.312 1 85.06 56 GLU B C 1
ATOM 1909 O O . GLU B 1 56 ? -7.801 -10.227 7.574 1 85.06 56 GLU B O 1
ATOM 1914 N N . ARG B 1 57 ? -6.078 -9.656 6.133 1 85.56 57 ARG B N 1
ATOM 1915 C CA . ARG B 1 57 ? -6.91 -8.852 5.242 1 85.56 57 ARG B CA 1
ATOM 1916 C C . ARG B 1 57 ? -6.84 -9.367 3.811 1 85.56 57 ARG B C 1
ATOM 1918 O O . ARG B 1 57 ? -6.586 -8.602 2.879 1 85.56 57 ARG B O 1
ATOM 1925 N N . ILE B 1 58 ? -7.129 -10.625 3.645 1 93.88 58 ILE B N 1
ATOM 1926 C CA . ILE B 1 58 ? -6.828 -11.227 2.348 1 93.88 58 ILE B CA 1
ATOM 1927 C C . ILE B 1 58 ? -8.133 -11.586 1.631 1 93.88 58 ILE B C 1
ATOM 1929 O O . ILE B 1 58 ? -8.117 -12.289 0.619 1 93.88 58 ILE B O 1
ATOM 1933 N N . GLY B 1 59 ? -9.312 -11.234 2.215 1 94.5 59 GLY B N 1
ATOM 1934 C CA . GLY B 1 59 ? -10.594 -11.461 1.569 1 94.5 59 GLY B CA 1
ATOM 1935 C C . GLY B 1 59 ? -10.828 -12.914 1.192 1 94.5 59 GLY B C 1
ATOM 1936 O O . GLY B 1 59 ? -10.68 -13.805 2.027 1 94.5 59 GLY B O 1
ATOM 1937 N N . ASN B 1 60 ? -11.094 -13.117 -0.1 1 97.88 60 ASN B N 1
ATOM 1938 C CA . ASN B 1 60 ? -11.461 -14.445 -0.574 1 97.88 60 ASN B CA 1
ATOM 1939 C C . ASN B 1 60 ? -10.281 -15.156 -1.23 1 97.88 60 ASN B C 1
ATOM 1941 O O . ASN B 1 60 ? -10.469 -16.062 -2.033 1 97.88 60 ASN B O 1
ATOM 1945 N N . CYS B 1 61 ? -9.117 -14.773 -0.909 1 98.56 61 CYS B N 1
ATOM 1946 C CA . CYS B 1 61 ? -7.941 -15.328 -1.565 1 98.56 61 CYS B CA 1
ATOM 1947 C C . CYS B 1 61 ? -7.852 -16.828 -1.343 1 98.56 61 CYS B C 1
ATOM 1949 O O . CYS B 1 61 ? -7.5 -17.578 -2.256 1 98.56 61 CYS B O 1
ATOM 1951 N N . LYS B 1 62 ? -8.188 -17.25 -0.098 1 98.31 62 LYS B N 1
ATOM 1952 C CA . LYS B 1 62 ? -8.125 -18.672 0.186 1 98.31 62 LYS B CA 1
ATOM 1953 C C . LYS B 1 62 ? -9.07 -19.453 -0.727 1 98.31 62 LYS B C 1
ATOM 1955 O O . LYS B 1 62 ? -8.672 -20.469 -1.32 1 98.31 62 LYS B O 1
ATOM 1960 N N . GLU B 1 63 ? -10.242 -18.969 -0.874 1 98.56 63 GLU B N 1
ATOM 1961 C CA . GLU B 1 63 ? -11.227 -19.625 -1.724 1 98.56 63 GLU B CA 1
ATOM 1962 C C . GLU B 1 63 ? -10.805 -19.594 -3.189 1 98.56 63 GLU B C 1
ATOM 1964 O O . GLU B 1 63 ? -11.023 -20.562 -3.924 1 98.56 63 GLU B O 1
ATOM 1969 N N . ILE B 1 64 ? -10.258 -18.547 -3.574 1 98.75 64 ILE B N 1
ATOM 1970 C CA . ILE B 1 64 ? -9.789 -18.422 -4.949 1 98.75 64 ILE B CA 1
ATOM 1971 C C . ILE B 1 64 ? -8.719 -19.469 -5.23 1 98.75 64 ILE B C 1
ATOM 1973 O O . ILE B 1 64 ? -8.805 -20.203 -6.219 1 98.75 64 ILE B O 1
ATOM 1977 N N . ILE B 1 65 ? -7.773 -19.594 -4.363 1 98.62 65 ILE B N 1
ATOM 1978 C CA . ILE B 1 65 ? -6.66 -20.531 -4.527 1 98.62 65 ILE B CA 1
ATOM 1979 C C . ILE B 1 65 ? -7.188 -21.953 -4.594 1 98.62 65 ILE B C 1
ATOM 1981 O O . ILE B 1 65 ? -6.738 -22.75 -5.422 1 98.62 65 ILE B O 1
ATOM 1985 N N . LEU B 1 66 ? -8.148 -22.281 -3.797 1 98.12 66 LEU B N 1
ATOM 1986 C CA . LEU B 1 66 ? -8.609 -23.656 -3.635 1 98.12 66 LEU B CA 1
ATOM 1987 C C . LEU B 1 66 ? -9.562 -24.047 -4.758 1 98.12 66 LEU B C 1
ATOM 1989 O O . LEU B 1 66 ? -9.688 -25.234 -5.09 1 98.12 66 LEU B O 1
ATOM 1993 N N . ASN B 1 67 ? -10.141 -23.031 -5.402 1 98.19 67 ASN B N 1
ATOM 1994 C CA . ASN B 1 67 ? -11.242 -23.391 -6.289 1 98.19 67 ASN B CA 1
ATOM 1995 C C . ASN B 1 67 ? -10.898 -23.109 -7.746 1 98.19 67 ASN B C 1
ATOM 1997 O O . ASN B 1 67 ? -11.523 -23.656 -8.656 1 98.19 67 ASN B O 1
ATOM 2001 N N . MET B 1 68 ? -9.992 -22.281 -7.973 1 97.81 68 MET B N 1
ATOM 2002 C CA . MET B 1 68 ? -9.648 -21.953 -9.359 1 97.81 68 MET B CA 1
ATOM 2003 C C . MET B 1 68 ? -8.672 -22.984 -9.93 1 97.81 68 MET B C 1
ATOM 2005 O O . MET B 1 68 ? -7.711 -23.375 -9.266 1 97.81 68 MET B O 1
ATOM 2009 N N . ASP B 1 69 ? -8.852 -23.281 -11.164 1 96 69 ASP B N 1
ATOM 2010 C CA . ASP B 1 69 ? -8.016 -24.297 -11.797 1 96 69 ASP B CA 1
ATOM 2011 C C . ASP B 1 69 ? -7.047 -23.672 -12.797 1 96 69 ASP B C 1
ATOM 2013 O O . ASP B 1 69 ? -6.262 -24.375 -13.438 1 96 69 ASP B O 1
ATOM 2017 N N . ILE B 1 70 ? -7.055 -22.453 -12.93 1 98.19 70 ILE B N 1
ATOM 2018 C CA . ILE B 1 70 ? -6.164 -21.75 -13.852 1 98.19 70 ILE B CA 1
ATOM 2019 C C . ILE B 1 70 ? -4.898 -21.312 -13.109 1 98.19 70 ILE B C 1
ATOM 2021 O O . ILE B 1 70 ? -4.84 -21.375 -11.883 1 98.19 70 ILE B O 1
ATOM 2025 N N . PRO B 1 71 ? -3.822 -20.891 -13.828 1 98.75 71 PRO B N 1
ATOM 2026 C CA . PRO B 1 71 ? -2.557 -20.531 -13.188 1 98.75 71 PRO B CA 1
ATOM 2027 C C . PRO B 1 71 ? -2.701 -19.359 -12.219 1 98.75 71 PRO B C 1
ATOM 2029 O O . PRO B 1 71 ? -3.434 -18.406 -12.492 1 98.75 71 PRO B O 1
ATOM 2032 N N . ILE B 1 72 ? -1.956 -19.484 -11.062 1 98.88 72 ILE B N 1
ATOM 2033 C CA . ILE B 1 72 ? -1.953 -18.438 -10.039 1 98.88 72 ILE B CA 1
ATOM 2034 C C . ILE B 1 72 ? -0.514 -18.062 -9.688 1 98.88 72 ILE B C 1
ATOM 2036 O O . ILE B 1 72 ? 0.345 -18.938 -9.547 1 98.88 72 ILE B O 1
ATOM 2040 N N . LEU B 1 73 ? -0.267 -16.766 -9.656 1 98.88 73 LEU B N 1
ATOM 2041 C CA . LEU B 1 73 ? 0.991 -16.219 -9.148 1 98.88 73 LEU B CA 1
ATOM 2042 C C . LEU B 1 73 ? 0.754 -15.352 -7.918 1 98.88 73 LEU B C 1
ATOM 2044 O O . LEU B 1 73 ? -0.009 -14.383 -7.973 1 98.88 73 LEU B O 1
ATOM 2048 N N . GLY B 1 74 ? 1.352 -15.695 -6.801 1 98.81 74 GLY B N 1
ATOM 2049 C CA . GLY B 1 74 ? 1.322 -14.859 -5.613 1 98.81 74 GLY B CA 1
ATOM 2050 C C . GLY B 1 74 ? 2.566 -14.008 -5.453 1 98.81 74 GLY B C 1
ATOM 2051 O O . GLY B 1 74 ? 3.686 -14.5 -5.594 1 98.81 74 GLY B O 1
ATOM 2052 N N . ILE B 1 75 ? 2.412 -12.734 -5.137 1 98.62 75 ILE B N 1
ATOM 2053 C CA . ILE B 1 75 ? 3.531 -11.812 -4.988 1 98.62 75 ILE B CA 1
ATOM 2054 C C . ILE B 1 75 ? 3.549 -11.25 -3.566 1 98.62 75 ILE B C 1
ATOM 2056 O O . ILE B 1 75 ? 2.557 -10.68 -3.105 1 98.62 75 ILE B O 1
ATOM 2060 N N . CYS B 1 76 ? 4.652 -11.367 -2.854 1 97.12 76 CYS B N 1
ATOM 2061 C CA . CYS B 1 76 ? 4.84 -10.898 -1.485 1 97.12 76 CYS B CA 1
ATOM 2062 C C . CYS B 1 76 ? 3.787 -11.492 -0.556 1 97.12 76 CYS B C 1
ATOM 2064 O O . CYS B 1 76 ? 3.797 -12.695 -0.289 1 97.12 76 CYS B O 1
ATOM 2066 N N . LEU B 1 77 ? 2.791 -10.719 -0.192 1 97.06 77 LEU B N 1
ATOM 2067 C CA . LEU B 1 77 ? 1.726 -11.297 0.621 1 97.06 77 LEU B CA 1
ATOM 2068 C C . LEU B 1 77 ? 1.035 -12.438 -0.117 1 97.06 77 LEU B C 1
ATOM 2070 O O . LEU B 1 77 ? 0.663 -13.438 0.493 1 97.06 77 LEU B O 1
ATOM 2074 N N . GLY B 1 78 ? 0.808 -12.289 -1.4 1 98.62 78 GLY B N 1
ATOM 2075 C CA . GLY B 1 78 ? 0.23 -13.375 -2.182 1 98.62 78 GLY B CA 1
ATOM 2076 C C . GLY B 1 78 ? 1.004 -14.672 -2.066 1 98.62 78 GLY B C 1
ATOM 2077 O O . GLY B 1 78 ? 0.411 -15.75 -2.02 1 98.62 78 GLY B O 1
ATOM 2078 N N . HIS B 1 79 ? 2.307 -14.578 -2.09 1 98.62 79 HIS B N 1
ATOM 2079 C CA . HIS B 1 79 ? 3.211 -15.703 -1.877 1 98.62 79 HIS B CA 1
ATOM 2080 C C . HIS B 1 79 ? 2.984 -16.344 -0.511 1 98.62 79 HIS B C 1
ATOM 2082 O O . HIS B 1 79 ? 2.883 -17.562 -0.402 1 98.62 79 HIS B O 1
ATOM 2088 N N . GLN B 1 80 ? 2.816 -15.578 0.464 1 98.44 80 GLN B N 1
ATOM 2089 C CA . GLN B 1 80 ? 2.613 -16.016 1.84 1 98.44 80 GLN B CA 1
ATOM 2090 C C . GLN B 1 80 ? 1.246 -16.672 2.01 1 98.44 80 GLN B C 1
ATOM 2092 O O . GLN B 1 80 ? 1.121 -17.688 2.701 1 98.44 80 GLN B O 1
ATOM 2097 N N . ILE B 1 81 ? 0.247 -16.125 1.363 1 98.56 81 ILE B N 1
ATOM 2098 C CA . ILE B 1 81 ? -1.101 -16.688 1.422 1 98.56 81 ILE B CA 1
ATOM 2099 C C . ILE B 1 81 ? -1.104 -18.094 0.83 1 98.56 81 ILE B C 1
ATOM 2101 O O . ILE B 1 81 ? -1.682 -19.016 1.41 1 98.56 81 ILE B O 1
ATOM 2105 N N . ILE B 1 82 ? -0.457 -18.219 -0.304 1 98.69 82 ILE B N 1
ATOM 2106 C CA . ILE B 1 82 ? -0.395 -19.531 -0.954 1 98.69 82 ILE B CA 1
ATOM 2107 C C . ILE B 1 82 ? 0.246 -20.547 -0.011 1 98.69 82 ILE B C 1
ATOM 2109 O O . ILE B 1 82 ? -0.271 -21.656 0.165 1 98.69 82 ILE B O 1
ATOM 2113 N N . ALA B 1 83 ? 1.343 -20.203 0.602 1 98.69 83 ALA B N 1
ATOM 2114 C CA . ALA B 1 83 ? 2.012 -21.094 1.536 1 98.69 83 ALA B CA 1
ATOM 2115 C C . ALA B 1 83 ? 1.077 -21.5 2.674 1 98.69 83 ALA B C 1
ATOM 2117 O O . ALA B 1 83 ? 0.961 -22.688 3.004 1 98.69 83 ALA B O 1
ATOM 2118 N N . ASP B 1 84 ? 0.423 -20.578 3.186 1 98.19 84 ASP B N 1
ATOM 2119 C CA . ASP B 1 84 ? -0.472 -20.812 4.312 1 98.19 84 ASP B CA 1
ATOM 2120 C C . ASP B 1 84 ? -1.604 -21.766 3.926 1 98.19 84 ASP B C 1
ATOM 2122 O O . ASP B 1 84 ? -1.933 -22.688 4.676 1 98.19 84 ASP B O 1
ATOM 2126 N N . VAL B 1 85 ? -2.207 -21.547 2.83 1 98.06 85 VAL B N 1
ATOM 2127 C CA . VAL B 1 85 ? -3.348 -22.312 2.348 1 98.06 85 VAL B CA 1
ATOM 2128 C C . VAL B 1 85 ? -2.955 -23.781 2.205 1 98.06 85 VAL B C 1
ATOM 2130 O O . VAL B 1 85 ? -3.758 -24.672 2.484 1 98.06 85 VAL B O 1
ATOM 2133 N N . PHE B 1 86 ? -1.754 -24.031 1.851 1 98.38 86 PHE B N 1
ATOM 2134 C CA . PHE B 1 86 ? -1.331 -25.406 1.564 1 98.38 86 PHE B CA 1
ATOM 2135 C C . PHE B 1 86 ? -0.562 -25.984 2.742 1 98.38 86 PHE B C 1
ATOM 2137 O O . PHE B 1 86 ? 0.079 -27.031 2.613 1 98.38 86 PHE B O 1
ATOM 2144 N N . GLY B 1 87 ? -0.56 -25.25 3.861 1 98.12 87 GLY B N 1
ATOM 2145 C CA . GLY B 1 87 ? -0.085 -25.844 5.102 1 98.12 87 GLY B CA 1
ATOM 2146 C C . GLY B 1 87 ? 1.33 -25.422 5.457 1 98.12 87 GLY B C 1
ATOM 2147 O O . GLY B 1 87 ? 1.937 -26 6.367 1 98.12 87 GLY B O 1
ATOM 2148 N N . GLY B 1 88 ? 1.976 -24.516 4.707 1 98.25 88 GLY B N 1
ATOM 2149 C CA . GLY B 1 88 ? 3.24 -23.906 5.109 1 98.25 88 GLY B CA 1
ATOM 2150 C C . GLY B 1 88 ? 3.1 -22.938 6.27 1 98.25 88 GLY B C 1
ATOM 2151 O O . GLY B 1 88 ? 2.023 -22.828 6.859 1 98.25 88 GLY B O 1
ATOM 2152 N N . GLU B 1 89 ? 4.297 -22.312 6.594 1 97.69 89 GLU B N 1
ATOM 2153 C CA . GLU B 1 89 ? 4.289 -21.375 7.715 1 97.69 89 GLU B CA 1
ATOM 2154 C C . GLU B 1 89 ? 5.031 -20.078 7.363 1 97.69 89 GLU B C 1
ATOM 2156 O O . GLU B 1 89 ? 6.023 -20.109 6.633 1 97.69 89 GLU B O 1
ATOM 2161 N N . THR B 1 90 ? 4.484 -19 7.91 1 96.69 90 THR B N 1
ATOM 2162 C CA . THR B 1 90 ? 5.148 -17.719 7.789 1 96.69 90 THR B CA 1
ATOM 2163 C C . THR B 1 90 ? 5.621 -17.219 9.148 1 96.69 90 THR B C 1
ATOM 2165 O O . THR B 1 90 ? 5.098 -17.641 10.188 1 96.69 90 THR B O 1
ATOM 2168 N N . LYS B 1 91 ? 6.598 -16.406 9.117 1 94.75 91 LYS B N 1
ATOM 2169 C CA . LYS B 1 91 ? 7.09 -15.742 10.32 1 94.75 91 LYS B CA 1
ATOM 2170 C C . LYS B 1 91 ? 7.332 -14.258 10.07 1 94.75 91 LYS B C 1
ATOM 2172 O O . LYS B 1 91 ? 7.691 -13.859 8.961 1 94.75 91 LYS B O 1
ATOM 2177 N N . SER B 1 92 ? 7.145 -13.562 11.117 1 90.69 92 SER B N 1
ATOM 2178 C CA . SER B 1 92 ? 7.367 -12.125 11.031 1 90.69 92 SER B CA 1
ATOM 2179 C C . SER B 1 92 ? 8.734 -11.742 11.594 1 90.69 92 SER B C 1
ATOM 2181 O O . SER B 1 92 ? 9.148 -12.266 12.633 1 90.69 92 SER B O 1
ATOM 2183 N N . ALA B 1 93 ? 9.391 -10.945 10.805 1 82.38 93 ALA B N 1
ATOM 2184 C CA . ALA B 1 93 ? 10.594 -10.336 11.359 1 82.38 93 ALA B CA 1
ATOM 2185 C C . ALA B 1 93 ? 10.242 -9.188 12.305 1 82.38 93 ALA B C 1
ATOM 2187 O O . ALA B 1 93 ? 9.102 -8.727 12.328 1 82.38 93 ALA B O 1
ATOM 2188 N N . GLU B 1 94 ? 11.203 -8.852 13.125 1 71.81 94 GLU B N 1
ATOM 2189 C CA . GLU B 1 94 ? 10.977 -7.742 14.039 1 71.81 94 GLU B CA 1
ATOM 2190 C C . GLU B 1 94 ? 10.781 -6.43 13.281 1 71.81 94 GLU B C 1
ATOM 2192 O O . GLU B 1 94 ? 9.961 -5.598 13.672 1 71.81 94 GLU B O 1
ATOM 2197 N N . ILE B 1 95 ? 11.547 -6.32 12.266 1 69.12 95 ILE B N 1
ATOM 2198 C CA . ILE B 1 95 ? 11.492 -5.09 11.484 1 69.12 95 ILE B CA 1
ATOM 2199 C C . ILE B 1 95 ? 11.312 -5.422 10.008 1 69.12 95 ILE B C 1
ATOM 2201 O O . ILE B 1 95 ? 11.805 -6.445 9.523 1 69.12 95 ILE B O 1
ATOM 2205 N N . GLU B 1 96 ? 10.562 -4.605 9.391 1 77.62 96 GLU B N 1
ATOM 2206 C CA . GLU B 1 96 ? 10.445 -4.727 7.941 1 77.62 96 GLU B CA 1
ATOM 2207 C C . GLU B 1 96 ? 11.758 -4.379 7.246 1 77.62 96 GLU B C 1
ATOM 2209 O O . GLU B 1 96 ? 12.461 -3.451 7.66 1 77.62 96 GLU B O 1
ATOM 2214 N N . SER B 1 97 ? 12.008 -5.082 6.254 1 79.75 97 SER B N 1
ATOM 2215 C CA . SER B 1 97 ? 13.227 -4.824 5.492 1 79.75 97 SER B CA 1
ATOM 2216 C C . SER B 1 97 ? 12.906 -4.543 4.027 1 79.75 97 SER B C 1
ATOM 2218 O O . SER B 1 97 ? 11.914 -5.035 3.494 1 79.75 97 SER B O 1
ATOM 2220 N N . TYR B 1 98 ? 13.648 -3.596 3.527 1 84.5 98 TYR B N 1
ATOM 2221 C CA . TYR B 1 98 ? 13.633 -3.322 2.094 1 84.5 98 TYR B CA 1
ATOM 2222 C C . TYR B 1 98 ? 15.047 -3.207 1.541 1 84.5 98 TYR B C 1
ATOM 2224 O O . TYR B 1 98 ? 15.906 -2.555 2.143 1 84.5 98 TYR B O 1
ATOM 2232 N N . ALA B 1 99 ? 15.328 -3.922 0.512 1 89.81 99 ALA B N 1
ATOM 2233 C CA . ALA B 1 99 ? 16.641 -3.918 -0.107 1 89.81 99 ALA B CA 1
ATOM 2234 C C . ALA B 1 99 ? 16.609 -4.562 -1.489 1 89.81 99 ALA B C 1
ATOM 2236 O O . ALA B 1 99 ? 15.742 -5.391 -1.771 1 89.81 99 ALA B O 1
ATOM 2237 N N . GLN B 1 100 ? 17.5 -4.066 -2.289 1 95 100 GLN B N 1
ATOM 2238 C CA . GLN B 1 100 ? 17.781 -4.855 -3.486 1 95 100 GLN B CA 1
ATOM 2239 C C . GLN B 1 100 ? 18.625 -6.078 -3.162 1 95 100 GLN B C 1
ATOM 2241 O O . GLN B 1 100 ? 19.688 -5.957 -2.531 1 95 100 GLN B O 1
ATOM 2246 N N . ILE B 1 101 ? 18.188 -7.273 -3.529 1 96.5 101 ILE B N 1
ATOM 2247 C CA . ILE B 1 101 ? 18.922 -8.5 -3.211 1 96.5 101 ILE B CA 1
ATOM 2248 C C . ILE B 1 101 ? 19.172 -9.297 -4.488 1 96.5 101 ILE B C 1
ATOM 2250 O O . ILE B 1 101 ? 18.594 -9 -5.535 1 96.5 101 ILE B O 1
ATOM 2254 N N . GLU B 1 102 ? 20.078 -10.281 -4.344 1 97.5 102 GLU B N 1
ATOM 2255 C CA . GLU B 1 102 ? 20.359 -11.195 -5.445 1 97.5 102 GLU B CA 1
ATOM 2256 C C . GLU B 1 102 ? 19.719 -12.562 -5.199 1 97.5 102 GLU B C 1
ATOM 2258 O O . GLU B 1 102 ? 19.969 -13.188 -4.16 1 97.5 102 GLU B O 1
ATOM 2263 N N . LEU B 1 103 ? 18.984 -12.984 -6.16 1 97.25 103 LEU B N 1
ATOM 2264 C CA . LEU B 1 103 ? 18.375 -14.305 -6.098 1 97.25 103 LEU B CA 1
ATOM 2265 C C . LEU B 1 103 ? 19.328 -15.367 -6.633 1 97.25 103 LEU B C 1
ATOM 2267 O O . LEU B 1 103 ? 20.031 -15.141 -7.617 1 97.25 103 LEU B O 1
ATOM 2271 N N . ASN B 1 104 ? 19.281 -16.484 -5.969 1 97.75 104 ASN B N 1
ATOM 2272 C CA . ASN B 1 104 ? 19.812 -17.734 -6.531 1 97.75 104 ASN B CA 1
ATOM 2273 C C . ASN B 1 104 ? 18.703 -18.578 -7.141 1 97.75 104 ASN B C 1
ATOM 2275 O O . ASN B 1 104 ? 17.875 -19.156 -6.414 1 97.75 104 ASN B O 1
ATOM 2279 N N . ILE B 1 105 ? 18.766 -18.688 -8.43 1 97.19 105 ILE B N 1
ATOM 2280 C CA . ILE B 1 105 ? 17.734 -19.453 -9.109 1 97.19 105 ILE B CA 1
ATOM 2281 C C . ILE B 1 105 ? 18.141 -20.922 -9.203 1 97.19 105 ILE B C 1
ATOM 2283 O O . ILE B 1 105 ? 19.141 -21.25 -9.859 1 97.19 105 ILE B O 1
ATOM 2287 N N . LEU B 1 106 ? 17.375 -21.719 -8.641 1 95.56 106 LEU B N 1
ATOM 2288 C CA . LEU B 1 106 ? 17.703 -23.141 -8.555 1 95.56 106 LEU B CA 1
ATOM 2289 C C . LEU B 1 106 ? 17.172 -23.906 -9.758 1 95.56 106 LEU B C 1
ATOM 2291 O O . LEU B 1 106 ? 17.719 -24.938 -10.148 1 95.56 106 LEU B O 1
ATOM 2295 N N . LYS B 1 107 ? 16.094 -23.438 -10.219 1 88.5 107 LYS B N 1
ATOM 2296 C CA . LYS B 1 107 ? 15.469 -24.047 -11.391 1 88.5 107 LYS B CA 1
ATOM 2297 C C . LYS B 1 107 ? 15.07 -23 -12.422 1 88.5 107 LYS B C 1
ATOM 2299 O O . LYS B 1 107 ? 14.188 -22.172 -12.164 1 88.5 107 LYS B O 1
ATOM 2304 N N . GLU B 1 108 ? 15.773 -23.094 -13.5 1 85.69 108 GLU B N 1
ATOM 2305 C CA . GLU B 1 108 ? 15.453 -22.172 -14.578 1 85.69 108 GLU B CA 1
ATOM 2306 C C . GLU B 1 108 ? 14.328 -22.719 -15.461 1 85.69 108 GLU B C 1
ATOM 2308 O O . GLU B 1 108 ? 14.578 -23.172 -16.578 1 85.69 108 GLU B O 1
ATOM 2313 N N . ASN B 1 109 ? 13.156 -22.766 -15.047 1 82.19 109 ASN B N 1
ATOM 2314 C CA . ASN B 1 109 ? 11.992 -23.203 -15.812 1 82.19 109 ASN B CA 1
ATOM 2315 C C . ASN B 1 109 ? 10.734 -22.453 -15.398 1 82.19 109 ASN B C 1
ATOM 2317 O O . ASN B 1 109 ? 10.75 -21.703 -14.422 1 82.19 109 ASN B O 1
ATOM 2321 N N . GLY B 1 110 ? 9.781 -22.469 -16.266 1 92 110 GLY B N 1
ATOM 2322 C CA . GLY B 1 110 ? 8.5 -21.828 -15.977 1 92 110 GLY B CA 1
ATOM 2323 C C . GLY B 1 110 ? 8.617 -20.328 -15.758 1 92 110 GLY B C 1
ATOM 2324 O O . GLY B 1 110 ? 9.023 -19.594 -16.656 1 92 110 GLY B O 1
ATOM 2325 N N . LEU B 1 111 ? 8.57 -19.984 -14.523 1 96 111 LEU B N 1
ATOM 2326 C CA . LEU B 1 111 ? 8.531 -18.562 -14.148 1 96 111 LEU B CA 1
ATOM 2327 C C . LEU B 1 111 ? 9.883 -17.906 -14.391 1 96 111 LEU B C 1
ATOM 2329 O O . LEU B 1 111 ? 9.945 -16.703 -14.656 1 96 111 LEU B O 1
ATOM 2333 N N . PHE B 1 112 ? 10.969 -18.703 -14.445 1 97.38 112 PHE B N 1
ATOM 2334 C CA . PHE B 1 112 ? 12.312 -18.141 -14.531 1 97.38 112 PHE B CA 1
ATOM 2335 C C . PHE B 1 112 ? 12.969 -18.531 -15.852 1 97.38 112 PHE B C 1
ATOM 2337 O O . PHE B 1 112 ? 14.188 -18.422 -15.992 1 97.38 112 PHE B O 1
ATOM 2344 N N . LYS B 1 113 ? 12.188 -18.984 -16.75 1 96.12 113 LYS B N 1
ATOM 2345 C CA . LYS B 1 113 ? 12.727 -19.375 -18.047 1 96.12 113 LYS B CA 1
ATOM 2346 C C . LYS B 1 113 ? 13.461 -18.219 -18.719 1 96.12 113 LYS B C 1
ATOM 2348 O O . LYS B 1 113 ? 12.914 -17.125 -18.844 1 96.12 113 LYS B O 1
ATOM 2353 N N . GLY B 1 114 ? 14.766 -18.438 -19.047 1 95.69 114 GLY B N 1
ATOM 2354 C CA . GLY B 1 114 ? 15.531 -17.453 -19.812 1 95.69 114 GLY B CA 1
ATOM 2355 C C . GLY B 1 114 ? 16.188 -16.406 -18.938 1 95.69 114 GLY B C 1
ATOM 2356 O O . GLY B 1 114 ? 16.844 -15.5 -19.453 1 95.69 114 GLY B O 1
ATOM 2357 N N . ILE B 1 115 ? 16.094 -16.547 -17.672 1 95.25 115 ILE B N 1
ATOM 2358 C CA . ILE B 1 115 ? 16.594 -15.492 -16.797 1 95.25 115 ILE B CA 1
ATOM 2359 C C . ILE B 1 115 ? 18.047 -15.773 -16.422 1 95.25 115 ILE B C 1
ATOM 2361 O O . ILE B 1 115 ? 18.844 -14.852 -16.25 1 95.25 115 ILE B O 1
ATOM 2365 N N . GLY B 1 116 ? 18.422 -17.094 -16.391 1 93.81 116 GLY B N 1
ATOM 2366 C CA . GLY B 1 116 ? 19.75 -17.453 -15.922 1 93.81 116 GLY B CA 1
ATOM 2367 C C . GLY B 1 116 ? 19.766 -17.922 -14.477 1 93.81 116 GLY B C 1
ATOM 2368 O O . GLY B 1 116 ? 18.734 -18.344 -13.945 1 93.81 116 GLY B O 1
ATOM 2369 N N . ASP B 1 117 ? 20.969 -17.875 -13.828 1 94.94 117 ASP B N 1
ATOM 2370 C CA . ASP B 1 117 ? 21.125 -18.516 -12.523 1 94.94 117 ASP B CA 1
ATOM 2371 C C . ASP B 1 117 ? 20.969 -17.5 -11.391 1 94.94 117 ASP B C 1
ATOM 2373 O O . ASP B 1 117 ? 20.859 -17.875 -10.227 1 94.94 117 ASP B O 1
ATOM 2377 N N . SER B 1 118 ? 20.953 -16.234 -11.805 1 96.38 118 SER B N 1
ATOM 2378 C CA . SER B 1 118 ? 20.812 -15.188 -10.789 1 96.38 118 SER B CA 1
ATOM 2379 C C . SER B 1 118 ? 20 -14.016 -11.297 1 96.38 118 SER B C 1
ATOM 2381 O O . SER B 1 118 ? 19.875 -13.82 -12.508 1 96.38 118 SER B O 1
ATOM 2383 N N . LEU B 1 119 ? 19.375 -13.297 -10.383 1 96.5 119 LEU B N 1
ATOM 2384 C CA . LEU B 1 119 ? 18.531 -12.156 -10.719 1 96.5 119 LEU B CA 1
ATOM 2385 C C . LEU B 1 119 ? 18.5 -11.141 -9.578 1 96.5 119 LEU B C 1
ATOM 2387 O O . LEU B 1 119 ? 18.266 -11.508 -8.422 1 96.5 119 LEU B O 1
ATOM 2391 N N . LYS B 1 120 ? 18.797 -9.891 -9.891 1 97.81 120 LYS B N 1
ATOM 2392 C CA . LYS B 1 120 ? 18.625 -8.828 -8.906 1 97.81 120 LYS B CA 1
ATOM 2393 C C . LYS B 1 120 ? 17.156 -8.445 -8.758 1 97.81 120 LYS B C 1
ATOM 2395 O O . LYS B 1 120 ? 16.469 -8.211 -9.742 1 97.81 120 LYS B O 1
ATOM 2400 N N . VAL B 1 121 ? 16.656 -8.414 -7.48 1 97.88 121 VAL B N 1
ATOM 2401 C CA . VAL B 1 121 ? 15.242 -8.148 -7.273 1 97.88 121 VAL B CA 1
ATOM 2402 C C . VAL B 1 121 ? 15.062 -7.234 -6.066 1 97.88 121 VAL B C 1
ATOM 2404 O O . VAL B 1 121 ? 15.984 -7.047 -5.273 1 97.88 121 VAL B O 1
ATOM 2407 N N . TRP B 1 122 ? 13.828 -6.68 -5.988 1 96 122 TRP B N 1
ATOM 2408 C CA . TRP B 1 122 ? 13.445 -5.824 -4.867 1 96 122 TRP B CA 1
ATOM 2409 C C . TRP B 1 122 ? 12.664 -6.613 -3.82 1 96 122 TRP B C 1
ATOM 2411 O O . TRP B 1 122 ? 11.617 -7.191 -4.125 1 96 122 TRP B O 1
ATOM 2421 N N . ALA B 1 123 ? 13.273 -6.652 -2.615 1 93.69 123 ALA B N 1
ATOM 2422 C CA . ALA B 1 123 ? 12.609 -7.277 -1.475 1 93.69 123 ALA B CA 1
ATOM 2423 C C . ALA B 1 123 ? 12.102 -6.227 -0.495 1 93.69 123 ALA B C 1
ATOM 2425 O O . ALA B 1 123 ? 12.812 -5.273 -0.167 1 93.69 123 ALA B O 1
ATOM 2426 N N . SER B 1 124 ? 10.836 -6.324 -0.183 1 89.69 124 SER B N 1
ATOM 2427 C CA . SER B 1 124 ? 10.227 -5.434 0.795 1 89.69 124 SER B CA 1
ATOM 2428 C C . SER B 1 124 ? 9.141 -6.148 1.595 1 89.69 124 SER B C 1
ATOM 2430 O O . SER B 1 124 ? 7.961 -6.094 1.24 1 89.69 124 SER B O 1
ATOM 2432 N N . HIS B 1 125 ? 9.5 -6.754 2.678 1 88.56 125 HIS B N 1
ATOM 2433 C CA . HIS B 1 125 ? 8.539 -7.516 3.465 1 88.56 125 HIS B CA 1
ATOM 2434 C C . HIS B 1 125 ? 8.969 -7.598 4.926 1 88.56 125 HIS B C 1
ATOM 2436 O O . HIS B 1 125 ? 10.156 -7.5 5.238 1 88.56 125 HIS B O 1
ATOM 2442 N N . LYS B 1 126 ? 8 -7.801 5.695 1 88.06 126 LYS B N 1
ATOM 2443 C CA . LYS B 1 126 ? 8.242 -8.094 7.105 1 88.06 126 LYS B CA 1
ATOM 2444 C C . LYS B 1 126 ? 8.078 -9.586 7.391 1 88.06 126 LYS B C 1
ATOM 2446 O O . LYS B 1 126 ? 8.867 -10.172 8.133 1 88.06 126 LYS B O 1
ATOM 2451 N N . ASP B 1 127 ? 7.086 -10.141 6.797 1 93.06 127 ASP B N 1
ATOM 2452 C CA . ASP B 1 127 ? 6.828 -11.57 6.941 1 93.06 127 ASP B CA 1
ATOM 2453 C C . ASP B 1 127 ? 7.473 -12.367 5.812 1 93.06 127 ASP B C 1
ATOM 2455 O O . ASP B 1 127 ? 7.707 -11.836 4.723 1 93.06 127 ASP B O 1
ATOM 2459 N N . GLU B 1 128 ? 7.809 -13.586 6.105 1 95.75 128 GLU B N 1
ATOM 2460 C CA . GLU B 1 128 ? 8.359 -14.477 5.094 1 95.75 128 GLU B CA 1
ATOM 2461 C C . GLU B 1 128 ? 7.91 -15.922 5.32 1 95.75 128 GLU B C 1
ATOM 2463 O O . GLU B 1 128 ? 7.598 -16.312 6.449 1 95.75 128 GLU B O 1
ATOM 2468 N N . VAL B 1 129 ? 7.902 -16.672 4.297 1 97.88 129 VAL B N 1
ATOM 2469 C CA . VAL B 1 129 ? 7.609 -18.109 4.406 1 97.88 129 VAL B CA 1
ATOM 2470 C C . VAL B 1 129 ? 8.828 -18.844 4.961 1 97.88 129 VAL B C 1
ATOM 2472 O O . VAL B 1 129 ? 9.93 -18.734 4.406 1 97.88 129 VAL B O 1
ATOM 2475 N N . VAL B 1 130 ? 8.602 -19.625 5.992 1 97.75 130 VAL B N 1
ATOM 2476 C CA . VAL B 1 130 ? 9.742 -20.281 6.617 1 97.75 130 VAL B CA 1
ATOM 2477 C C . VAL B 1 130 ? 9.594 -21.797 6.512 1 97.75 130 VAL B C 1
ATOM 2479 O O . VAL B 1 130 ? 10.57 -22.531 6.648 1 97.75 130 VAL B O 1
ATOM 2482 N N . THR B 1 131 ? 8.375 -22.281 6.344 1 98.31 131 THR B N 1
ATOM 2483 C CA . THR B 1 131 ? 8.117 -23.688 6.09 1 98.31 131 THR B CA 1
ATOM 2484 C C . THR B 1 131 ? 7.465 -23.875 4.723 1 98.31 131 THR B C 1
ATOM 2486 O O . THR B 1 131 ? 6.395 -23.328 4.453 1 98.31 131 THR B O 1
ATOM 2489 N N . LEU B 1 132 ? 8.086 -24.609 3.953 1 98.5 132 LEU B N 1
ATOM 2490 C CA . LEU B 1 132 ? 7.555 -24.922 2.629 1 98.5 132 LEU B CA 1
ATOM 2491 C C . LEU B 1 132 ? 6.355 -25.859 2.727 1 98.5 132 LEU B C 1
ATOM 2493 O O . LEU B 1 132 ? 6.414 -26.875 3.422 1 98.5 132 LEU B O 1
ATOM 2497 N N . PRO B 1 133 ? 5.27 -25.5 2.092 1 98.31 133 PRO B N 1
ATOM 2498 C CA . PRO B 1 133 ? 4.148 -26.453 2.107 1 98.31 133 PRO B CA 1
ATOM 2499 C C . PRO B 1 133 ? 4.488 -27.766 1.417 1 98.31 133 PRO B C 1
ATOM 2501 O O . PRO B 1 133 ? 5.359 -27.812 0.546 1 98.31 133 PRO B O 1
ATOM 2504 N N . GLU B 1 134 ? 3.629 -28.719 1.745 1 95.38 134 GLU B N 1
ATOM 2505 C CA . GLU B 1 134 ? 3.801 -30.016 1.093 1 95.38 134 GLU B CA 1
ATOM 2506 C C . GLU B 1 134 ? 3.51 -29.922 -0.403 1 95.38 134 GLU B C 1
ATOM 2508 O O . GLU B 1 134 ? 2.652 -29.141 -0.827 1 95.38 134 GLU B O 1
ATOM 2513 N N . ASN B 1 135 ? 4.199 -30.578 -1.216 1 96.56 135 ASN B N 1
ATOM 2514 C CA . ASN B 1 135 ? 4.02 -30.703 -2.658 1 96.56 135 ASN B CA 1
ATOM 2515 C C . ASN B 1 135 ? 4.488 -29.438 -3.387 1 96.56 135 ASN B C 1
ATOM 2517 O O . ASN B 1 135 ? 4.004 -29.125 -4.477 1 96.56 135 ASN B O 1
ATOM 2521 N N . PHE B 1 136 ? 5.207 -28.656 -2.662 1 98.38 136 PHE B N 1
ATOM 2522 C CA . PHE B 1 136 ? 5.844 -27.516 -3.324 1 98.38 136 PHE B CA 1
ATOM 2523 C C . PHE B 1 136 ? 7.348 -27.734 -3.436 1 98.38 136 PHE B C 1
ATOM 2525 O O . PHE B 1 136 ? 7.941 -28.438 -2.619 1 98.38 136 PHE B O 1
ATOM 2532 N N . GLU B 1 137 ? 7.93 -27.125 -4.406 1 97.94 137 GLU B N 1
ATOM 2533 C CA . GLU B 1 137 ? 9.383 -27.062 -4.527 1 97.94 137 GLU B CA 1
ATOM 2534 C C . GLU B 1 137 ? 9.875 -25.625 -4.531 1 97.94 137 GLU B C 1
ATOM 2536 O O . GLU B 1 137 ? 9.172 -24.719 -4.984 1 97.94 137 GLU B O 1
ATOM 2541 N N . ILE B 1 138 ? 11.102 -25.453 -4.066 1 98.19 138 ILE B N 1
ATOM 2542 C CA . ILE B 1 138 ? 11.719 -24.125 -4.066 1 98.19 138 ILE B CA 1
ATOM 2543 C C . ILE B 1 138 ? 12.328 -23.844 -5.438 1 98.19 138 ILE B C 1
ATOM 2545 O O . ILE B 1 138 ? 13.055 -24.672 -5.984 1 98.19 138 ILE B O 1
ATOM 2549 N N . LEU B 1 139 ? 12.031 -22.703 -5.938 1 97.88 139 LEU B N 1
ATOM 2550 C CA . LEU B 1 139 ? 12.555 -22.312 -7.246 1 97.88 139 LEU B CA 1
ATOM 2551 C C . LEU B 1 139 ? 13.758 -21.391 -7.094 1 97.88 139 LEU B C 1
ATOM 2553 O O . LEU B 1 139 ? 14.602 -21.312 -7.988 1 97.88 139 LEU B O 1
ATOM 2557 N N . ALA B 1 140 ? 13.781 -20.625 -6.027 1 97.88 140 ALA B N 1
ATOM 2558 C CA . ALA B 1 140 ? 14.852 -19.656 -5.805 1 97.88 140 ALA B CA 1
ATOM 2559 C C . ALA B 1 140 ? 15 -19.328 -4.32 1 97.88 140 ALA B C 1
ATOM 2561 O O . ALA B 1 140 ? 14.031 -19.391 -3.566 1 97.88 140 ALA B O 1
ATOM 2562 N N . ASN B 1 141 ? 16.172 -19.031 -3.889 1 97.94 141 ASN B N 1
ATOM 2563 C CA . ASN B 1 141 ? 16.484 -18.531 -2.549 1 97.94 141 ASN B CA 1
ATOM 2564 C C . ASN B 1 141 ? 17.469 -17.375 -2.592 1 97.94 141 ASN B C 1
ATOM 2566 O O . ASN B 1 141 ? 17.875 -16.938 -3.67 1 97.94 141 ASN B O 1
ATOM 2570 N N . SER B 1 142 ? 17.703 -16.797 -1.437 1 96.62 142 SER B N 1
ATOM 2571 C CA . SER B 1 142 ? 18.688 -15.742 -1.283 1 96.62 142 SER B CA 1
ATOM 2572 C C . SER B 1 142 ? 19.375 -15.812 0.08 1 96.62 142 SER B C 1
ATOM 2574 O O . SER B 1 142 ? 19.047 -16.688 0.895 1 96.62 142 SER B O 1
ATOM 2576 N N . ASP B 1 143 ? 20.312 -14.898 0.248 1 93.69 143 ASP B N 1
ATOM 2577 C CA . ASP B 1 143 ? 20.984 -14.828 1.536 1 93.69 143 ASP B CA 1
ATOM 2578 C C . ASP B 1 143 ? 20.047 -14.344 2.633 1 93.69 143 ASP B C 1
ATOM 2580 O O . ASP B 1 143 ? 20.297 -14.57 3.818 1 93.69 143 ASP B O 1
ATOM 2584 N N . LYS B 1 144 ? 18.953 -13.828 2.279 1 90.88 144 LYS B N 1
ATOM 2585 C CA . LYS B 1 144 ? 18.047 -13.203 3.242 1 90.88 144 LYS B CA 1
ATOM 2586 C C . LYS B 1 144 ? 16.812 -14.055 3.463 1 90.88 144 LYS B C 1
ATOM 2588 O O . LYS B 1 144 ? 16.156 -13.953 4.5 1 90.88 144 LYS B O 1
ATOM 2593 N N . CYS B 1 145 ? 16.5 -14.852 2.506 1 94 145 CYS B N 1
ATOM 2594 C CA . CYS B 1 145 ? 15.25 -15.609 2.518 1 94 145 CYS B CA 1
ATOM 2595 C C . CYS B 1 145 ? 15.422 -16.953 1.837 1 94 145 CYS B C 1
ATOM 2597 O O . CYS B 1 145 ? 15.836 -17.031 0.676 1 94 145 CYS B O 1
ATOM 2599 N N . ASP B 1 146 ? 15.062 -18 2.488 1 96.12 146 ASP B N 1
ATOM 2600 C CA . ASP B 1 146 ? 15.258 -19.359 1.979 1 96.12 146 ASP B CA 1
ATOM 2601 C C . ASP B 1 146 ? 14.234 -19.688 0.894 1 96.12 146 ASP B C 1
ATOM 2603 O O . ASP B 1 146 ? 14.516 -20.484 -0.008 1 96.12 146 ASP B O 1
ATOM 2607 N N . ILE B 1 147 ? 13.086 -19.125 1.02 1 97.88 147 ILE B N 1
ATOM 2608 C CA . ILE B 1 147 ? 12.016 -19.453 0.081 1 97.88 147 ILE B CA 1
ATOM 2609 C C . ILE B 1 147 ? 11.57 -18.172 -0.645 1 97.88 147 ILE B C 1
ATOM 2611 O O . ILE B 1 147 ? 10.453 -17.703 -0.447 1 97.88 147 ILE B O 1
ATOM 2615 N N . GLU B 1 148 ? 12.383 -17.766 -1.568 1 97.81 148 GLU B N 1
ATOM 2616 C CA . GLU B 1 148 ? 12.102 -16.578 -2.357 1 97.81 148 GLU B CA 1
ATOM 2617 C C . GLU B 1 148 ? 11.062 -16.859 -3.436 1 97.81 148 GLU B C 1
ATOM 2619 O O . GLU B 1 148 ? 10.336 -15.953 -3.857 1 97.81 148 GLU B O 1
ATOM 2624 N N . ALA B 1 149 ? 11.078 -18.062 -3.873 1 98.38 149 ALA B N 1
ATOM 2625 C CA . ALA B 1 149 ? 10.117 -18.5 -4.883 1 98.38 149 ALA B CA 1
ATOM 2626 C C . ALA B 1 149 ? 9.805 -19.984 -4.734 1 98.38 149 ALA B C 1
ATOM 2628 O O . ALA B 1 149 ? 10.664 -20.766 -4.348 1 98.38 149 ALA B O 1
ATOM 2629 N N . MET B 1 150 ? 8.562 -20.297 -5.105 1 98.5 150 MET B N 1
ATOM 2630 C CA . MET B 1 150 ? 8.133 -21.688 -4.996 1 98.5 150 MET B CA 1
ATOM 2631 C C . MET B 1 150 ? 7.043 -22 -6.016 1 98.5 150 MET B C 1
ATOM 2633 O O . MET B 1 150 ? 6.434 -21.094 -6.578 1 98.5 150 MET B O 1
ATOM 2637 N N . LYS B 1 151 ? 6.844 -23.266 -6.23 1 98.31 151 LYS B N 1
ATOM 2638 C CA . LYS B 1 151 ? 5.801 -23.719 -7.145 1 98.31 151 LYS B CA 1
ATOM 2639 C C . LYS B 1 151 ? 5.188 -25.031 -6.672 1 98.31 151 LYS B C 1
ATOM 2641 O O . LYS B 1 151 ? 5.891 -25.891 -6.129 1 98.31 151 LYS B O 1
ATOM 2646 N N . HIS B 1 152 ? 3.928 -25.188 -6.902 1 98.06 152 HIS B N 1
ATOM 2647 C CA . HIS B 1 152 ? 3.27 -26.469 -6.676 1 98.06 152 HIS B CA 1
ATOM 2648 C C . HIS B 1 152 ? 3.738 -27.516 -7.68 1 98.06 152 HIS B C 1
ATOM 2650 O O . HIS B 1 152 ? 3.936 -27.203 -8.859 1 98.06 152 HIS B O 1
ATOM 2656 N N . GLU B 1 153 ? 3.814 -28.734 -7.324 1 96.5 153 GLU B N 1
ATOM 2657 C CA . GLU B 1 153 ? 4.359 -29.797 -8.148 1 96.5 153 GLU B CA 1
ATOM 2658 C C . GLU B 1 153 ? 3.4 -30.172 -9.273 1 96.5 153 GLU B C 1
ATOM 2660 O O . GLU B 1 153 ? 3.83 -30.484 -10.391 1 96.5 153 GLU B O 1
ATOM 2665 N N . ASP B 1 154 ? 2.15 -30.031 -9 1 95.31 154 ASP B N 1
ATOM 2666 C CA . ASP B 1 154 ? 1.165 -30.547 -9.945 1 95.31 154 ASP B CA 1
ATOM 2667 C C . ASP B 1 154 ? 0.322 -29.422 -10.531 1 95.31 154 ASP B C 1
ATOM 2669 O O . ASP B 1 154 ? -0.272 -29.562 -11.602 1 95.31 154 ASP B O 1
ATOM 2673 N N . LYS B 1 155 ? 0.191 -28.406 -9.75 1 95.75 155 LYS B N 1
ATOM 2674 C CA . LYS B 1 155 ? -0.628 -27.281 -10.18 1 95.75 155 LYS B CA 1
ATOM 2675 C C . LYS B 1 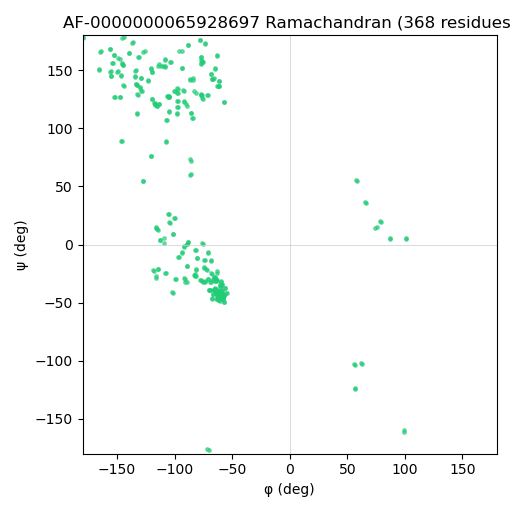155 ? 0.243 -26.109 -10.648 1 95.75 155 LYS B C 1
ATOM 2677 O O . LYS B 1 155 ? 1.406 -26 -10.258 1 95.75 155 LYS B O 1
ATOM 2682 N N . ASN B 1 156 ? -0.372 -25.266 -11.477 1 96.94 156 ASN B N 1
ATOM 2683 C CA . ASN B 1 156 ? 0.333 -24.062 -11.922 1 96.94 156 ASN B CA 1
ATOM 2684 C C . ASN B 1 156 ? 0.168 -22.922 -10.938 1 96.94 156 ASN B C 1
ATOM 2686 O O . ASN B 1 156 ? -0.344 -21.859 -11.297 1 96.94 156 ASN B O 1
ATOM 2690 N N . ILE B 1 157 ? 0.642 -23.219 -9.75 1 98.38 157 ILE B N 1
ATOM 2691 C CA . ILE B 1 157 ? 0.61 -22.234 -8.68 1 98.38 157 ILE B CA 1
ATOM 2692 C C . ILE B 1 157 ? 2.035 -21.859 -8.281 1 98.38 157 ILE B C 1
ATOM 2694 O O . ILE B 1 157 ? 2.824 -22.719 -7.883 1 98.38 157 ILE B O 1
ATOM 2698 N N . TYR B 1 158 ? 2.305 -20.578 -8.461 1 98.69 158 TYR B N 1
ATOM 2699 C CA . TYR B 1 158 ? 3.627 -20.031 -8.188 1 98.69 158 TYR B CA 1
ATOM 2700 C C . TYR B 1 158 ? 3.555 -18.953 -7.102 1 98.69 158 TYR B C 1
ATOM 2702 O O . TYR B 1 158 ? 2.545 -18.266 -6.969 1 98.69 158 TYR B O 1
ATOM 2710 N N . GLY B 1 159 ? 4.609 -18.828 -6.316 1 98.62 159 GLY B N 1
ATOM 2711 C CA . GLY B 1 159 ? 4.777 -17.75 -5.359 1 98.62 159 GLY B CA 1
ATOM 2712 C C . GLY B 1 159 ? 6.156 -17.109 -5.406 1 98.62 159 GLY B C 1
ATOM 2713 O O . GLY B 1 159 ? 7.16 -17.812 -5.566 1 98.62 159 GLY B O 1
ATOM 2714 N N . ILE B 1 160 ? 6.176 -15.781 -5.32 1 98.69 160 ILE B N 1
ATOM 2715 C CA . ILE B 1 160 ? 7.449 -15.078 -5.211 1 98.69 160 ILE B CA 1
ATOM 2716 C C . ILE B 1 160 ? 7.371 -14.047 -4.086 1 98.69 160 ILE B C 1
ATOM 2718 O O . ILE B 1 160 ? 6.363 -13.352 -3.939 1 98.69 160 ILE B O 1
ATOM 2722 N N . GLN B 1 161 ? 8.445 -13.977 -3.301 1 97.94 161 GLN B N 1
ATOM 2723 C CA . GLN B 1 161 ? 8.5 -13.07 -2.158 1 97.94 161 GLN B CA 1
ATOM 2724 C C . GLN B 1 161 ? 8.875 -11.656 -2.596 1 97.94 161 GLN B C 1
ATOM 2726 O O . GLN B 1 161 ? 8.445 -10.68 -1.984 1 97.94 161 GLN B O 1
ATOM 2731 N N . PHE B 1 162 ? 9.594 -11.516 -3.688 1 97.5 162 PHE B N 1
ATOM 2732 C CA . PHE B 1 162 ? 10.094 -10.227 -4.16 1 97.5 162 PHE B CA 1
ATOM 2733 C C . PHE B 1 162 ? 9.078 -9.547 -5.062 1 97.5 162 PHE B C 1
ATOM 2735 O O . PHE B 1 162 ? 8.062 -10.141 -5.422 1 97.5 162 PHE B O 1
ATOM 2742 N N . HIS B 1 163 ? 9.352 -8.32 -5.402 1 97.81 163 HIS B N 1
ATOM 2743 C CA . HIS B 1 163 ? 8.445 -7.523 -6.223 1 97.81 163 HIS B CA 1
ATOM 2744 C C . HIS B 1 163 ? 8.984 -7.352 -7.637 1 97.81 163 HIS B C 1
ATOM 2746 O O . HIS B 1 163 ? 9.844 -6.5 -7.879 1 97.81 163 HIS B O 1
ATOM 2752 N N . PRO B 1 164 ? 8.422 -8 -8.562 1 98.25 164 PRO B N 1
ATOM 2753 C CA . PRO B 1 164 ? 8.898 -7.859 -9.938 1 98.25 164 PRO B CA 1
ATOM 2754 C C . PRO B 1 164 ? 8.359 -6.602 -10.625 1 98.25 164 PRO B C 1
ATOM 2756 O O . PRO B 1 164 ? 8.836 -6.23 -11.703 1 98.25 164 PRO B O 1
ATOM 2759 N N . GLU B 1 165 ? 7.395 -5.953 -10.023 1 97.44 165 GLU B N 1
ATOM 2760 C CA . GLU B 1 165 ? 6.656 -4.879 -10.68 1 97.44 165 GLU B CA 1
ATOM 2761 C C . GLU B 1 165 ? 7.336 -3.529 -10.461 1 97.44 165 GLU B C 1
ATOM 2763 O O . GLU B 1 165 ? 6.879 -2.51 -10.984 1 97.44 165 GLU B O 1
ATOM 2768 N N . VAL B 1 166 ? 8.484 -3.486 -9.742 1 94.69 166 VAL B N 1
ATOM 2769 C CA . VAL B 1 166 ? 9.109 -2.207 -9.422 1 94.69 166 VAL B CA 1
ATOM 2770 C C . VAL B 1 166 ? 10.383 -2.041 -10.242 1 94.69 166 VAL B C 1
ATOM 2772 O O . VAL B 1 166 ? 10.953 -3.023 -10.727 1 94.69 166 VAL B O 1
ATOM 2775 N N . GLN B 1 167 ? 10.797 -0.881 -10.375 1 92.38 167 GLN B N 1
ATOM 2776 C CA . GLN B 1 167 ? 11.961 -0.556 -11.195 1 92.38 167 GLN B CA 1
ATOM 2777 C C . GLN B 1 167 ? 13.234 -1.146 -10.602 1 92.38 167 GLN B C 1
ATOM 2779 O O . GLN B 1 167 ? 14.18 -1.452 -11.336 1 92.38 167 GLN B O 1
ATOM 2784 N N . HIS B 1 168 ? 13.273 -1.331 -9.328 1 94.31 168 HIS B N 1
ATOM 2785 C CA . HIS B 1 168 ? 14.453 -1.854 -8.633 1 94.31 168 HIS B CA 1
ATOM 2786 C C . HIS B 1 168 ? 14.656 -3.334 -8.938 1 94.31 168 HIS B C 1
ATOM 2788 O O . HIS B 1 168 ? 15.664 -3.918 -8.547 1 94.31 168 HIS B O 1
ATOM 2794 N N . THR B 1 169 ? 13.68 -3.938 -9.641 1 96.94 169 THR B N 1
ATOM 2795 C CA . THR B 1 169 ? 13.828 -5.254 -10.25 1 96.94 169 THR B CA 1
ATOM 2796 C C . THR B 1 169 ? 13.945 -5.137 -11.766 1 96.94 169 THR B C 1
ATOM 2798 O O . THR B 1 169 ? 12.953 -5.316 -12.484 1 96.94 169 THR B O 1
ATOM 2801 N N . PRO B 1 170 ? 15.102 -4.984 -12.258 1 94.94 170 PRO B N 1
ATOM 2802 C CA . PRO B 1 170 ? 15.281 -4.586 -13.656 1 94.94 170 PRO B CA 1
ATOM 2803 C C . PRO B 1 170 ? 14.68 -5.59 -14.641 1 94.94 170 PRO B C 1
ATOM 2805 O O . PRO B 1 170 ? 14.133 -5.195 -15.672 1 94.94 170 PRO B O 1
ATOM 2808 N N . ARG B 1 171 ? 14.703 -6.84 -14.383 1 96.94 171 ARG B N 1
ATOM 2809 C CA . ARG B 1 171 ? 14.188 -7.848 -15.297 1 96.94 171 ARG B CA 1
ATOM 2810 C C . ARG B 1 171 ? 12.859 -8.414 -14.797 1 96.94 171 ARG B C 1
ATOM 2812 O O . ARG B 1 171 ? 12.523 -9.562 -15.086 1 96.94 171 ARG B O 1
ATOM 2819 N N . GLY B 1 172 ? 12.188 -7.602 -14.039 1 97.69 172 GLY B N 1
ATOM 2820 C CA . GLY B 1 172 ? 10.914 -8.031 -13.484 1 97.69 172 GLY B CA 1
ATOM 2821 C C . GLY B 1 172 ? 9.867 -8.312 -14.547 1 97.69 172 GLY B C 1
ATOM 2822 O O . GLY B 1 172 ? 9.023 -9.188 -14.367 1 97.69 172 GLY B O 1
ATOM 2823 N N . GLY B 1 173 ? 9.961 -7.578 -15.633 1 98 173 GLY B N 1
ATOM 2824 C CA . GLY B 1 173 ? 9.031 -7.777 -16.734 1 98 173 GLY B CA 1
ATOM 2825 C C . GLY B 1 173 ? 9.078 -9.188 -17.297 1 98 173 GLY B C 1
ATOM 2826 O O . GLY B 1 173 ? 8.047 -9.727 -17.703 1 98 173 GLY B O 1
ATOM 2827 N N . GLU B 1 174 ? 10.234 -9.734 -17.312 1 97.94 174 GLU B N 1
ATOM 2828 C CA . GLU B 1 174 ? 10.391 -11.086 -17.859 1 97.94 174 GLU B CA 1
ATOM 2829 C C . GLU B 1 174 ? 9.641 -12.109 -17.016 1 97.94 174 GLU B C 1
ATOM 2831 O O . GLU B 1 174 ? 9.141 -13.109 -17.547 1 97.94 174 GLU B O 1
ATOM 2836 N N . ILE B 1 175 ? 9.539 -11.891 -15.773 1 98.38 175 ILE B N 1
ATOM 2837 C CA . ILE B 1 175 ? 8.781 -12.758 -14.891 1 98.38 175 ILE B CA 1
ATOM 2838 C C . ILE B 1 175 ? 7.305 -12.75 -15.289 1 98.38 175 ILE B C 1
ATOM 2840 O O . ILE B 1 175 ? 6.672 -13.797 -15.391 1 98.38 175 ILE B O 1
ATOM 2844 N N . PHE B 1 176 ? 6.82 -11.57 -15.57 1 98.69 176 PHE B N 1
ATOM 2845 C CA . PHE B 1 176 ? 5.426 -11.43 -15.969 1 98.69 176 PHE B CA 1
ATOM 2846 C C . PHE B 1 176 ? 5.188 -12.039 -17.344 1 98.69 176 PHE B C 1
ATOM 2848 O O . PHE B 1 176 ? 4.148 -12.656 -17.594 1 98.69 176 PHE B O 1
ATOM 2855 N N . GLU B 1 177 ? 6.125 -11.844 -18.203 1 98.44 177 GLU B N 1
ATOM 2856 C CA . GLU B 1 177 ? 6.023 -12.461 -19.531 1 98.44 177 GLU B CA 1
ATOM 2857 C C . GLU B 1 177 ? 5.973 -13.977 -19.438 1 98.44 177 GLU B C 1
ATOM 2859 O O . GLU B 1 177 ? 5.172 -14.625 -20.109 1 98.44 177 GLU B O 1
ATOM 2864 N N . ASN B 1 178 ? 6.84 -14.5 -18.641 1 98.38 178 ASN B N 1
ATOM 2865 C CA . ASN B 1 178 ? 6.855 -15.945 -18.453 1 98.38 178 ASN B CA 1
ATOM 2866 C C . ASN B 1 178 ? 5.543 -16.453 -17.859 1 98.38 178 ASN B C 1
ATOM 2868 O O . ASN B 1 178 ? 5.008 -17.469 -18.297 1 98.38 178 ASN B O 1
ATOM 2872 N N . PHE B 1 179 ? 5.008 -15.734 -16.891 1 98.75 179 PHE B N 1
ATOM 2873 C CA . PHE B 1 179 ? 3.729 -16.141 -16.312 1 98.75 179 PHE B CA 1
ATOM 2874 C C . PHE B 1 179 ? 2.625 -16.078 -17.359 1 98.75 179 PHE B C 1
ATOM 2876 O O . PHE B 1 179 ? 1.767 -16.969 -17.406 1 98.75 179 PHE B O 1
ATOM 2883 N N . ASN B 1 180 ? 2.66 -15.039 -18.141 1 98.62 180 ASN B N 1
ATOM 2884 C CA . ASN B 1 180 ? 1.699 -14.922 -19.219 1 98.62 180 ASN B CA 1
ATOM 2885 C C . ASN B 1 180 ? 1.768 -16.125 -20.156 1 98.62 180 ASN B C 1
ATOM 2887 O O . ASN B 1 180 ? 0.735 -16.656 -20.578 1 98.62 180 ASN B O 1
ATOM 2891 N N . LYS B 1 181 ? 2.938 -16.547 -20.5 1 97.88 181 LYS B N 1
ATOM 2892 C CA . LYS B 1 181 ? 3.123 -17.703 -21.344 1 97.88 181 LYS B CA 1
ATOM 2893 C C . LYS B 1 181 ? 2.576 -18.969 -20.688 1 97.88 181 LYS B C 1
ATOM 2895 O O . LYS B 1 181 ? 1.972 -19.812 -21.344 1 97.88 181 LYS B O 1
ATOM 2900 N N . ILE B 1 182 ? 2.834 -19.094 -19.422 1 97.88 182 ILE B N 1
ATOM 2901 C CA . ILE B 1 182 ? 2.307 -20.219 -18.672 1 97.88 182 ILE B CA 1
ATOM 2902 C C . ILE B 1 182 ? 0.782 -20.234 -18.766 1 97.88 182 ILE B C 1
ATOM 2904 O O . ILE B 1 182 ? 0.182 -21.297 -18.969 1 97.88 182 ILE B O 1
ATOM 2908 N N . CYS B 1 183 ? 0.184 -19.094 -18.641 1 98.25 183 CYS B N 1
ATOM 2909 C CA . CYS B 1 183 ? -1.268 -18.969 -18.719 1 98.25 183 CYS B CA 1
ATOM 2910 C C . CYS B 1 183 ? -1.773 -19.328 -20.109 1 98.25 183 CYS B C 1
ATOM 2912 O O . CYS B 1 183 ? -2.822 -19.953 -20.234 1 98.25 183 CYS B O 1
ATOM 2914 N N . GLU B 1 184 ? -1.033 -18.953 -21.094 1 96.56 184 GLU B N 1
ATOM 2915 C CA . GLU B 1 184 ? -1.44 -19.188 -22.469 1 96.56 184 GLU B CA 1
ATOM 2916 C C . GLU B 1 184 ? -1.349 -20.656 -22.828 1 96.56 184 GLU B C 1
ATOM 2918 O O . GLU B 1 184 ? -2.105 -21.156 -23.672 1 96.56 184 GLU B O 1
ATOM 2923 N N . ASN B 1 185 ? -0.474 -21.328 -22.219 1 91.94 185 ASN B N 1
ATOM 2924 C CA . ASN B 1 185 ? -0.239 -22.734 -22.531 1 91.94 185 ASN B CA 1
ATOM 2925 C C . ASN B 1 185 ? -1.082 -23.656 -21.656 1 91.94 185 ASN B C 1
ATOM 2927 O O . ASN B 1 185 ? -0.979 -24.875 -21.766 1 91.94 185 ASN B O 1
ATOM 2931 N N . TYR B 1 186 ? -1.788 -23.078 -20.812 1 86.75 186 TYR B N 1
ATOM 2932 C CA . TYR B 1 186 ? -2.646 -23.891 -19.953 1 86.75 186 TYR B CA 1
ATOM 2933 C C . TYR B 1 186 ? -3.891 -24.344 -20.703 1 86.75 186 TYR B C 1
ATOM 2935 O O . TYR B 1 186 ? -4.336 -25.484 -20.547 1 86.75 186 TYR B O 1
#

Sequence (372 aa):
MSIVIINNFGQYNHRISRTLKYLNIENSLIPNTTSFEEIEQMNPKGIILGGGPSIERIGNCKEIILNMDIPILGICLGHQIIADVFGGETKSAEIESYAQIELNILKENGLFKGIGDSLKVWASHKDEVVTLPENFEILANSDKCDIEAMKHEDKNIYGIQFHPEVQHTPRGGEIFENFNKICENYMSIVIINNFGQYNHRISRTLKYLNIENSLIPNTTSFEEIEQMNPKGIILGGGPSIERIGNCKEIILNMDIPILGICLGHQIIADVFGGETKSAEIESYAQIELNILKENGLFKGIGDSLKVWASHKDEVVTLPENFEILANSDKCDIEAMKHEDKNIYGIQFHPEVQHTPRGGEIFENFNKICENY

Radius of gyration: 21.48 Å; Cα contacts (8 Å, |Δi|>4): 909; chains: 2; bounding box: 43×62×48 Å

Solvent-accessible surface area (backbone atoms only — not comparable to full-atom values): 18998 Å² total; per-residue (Å²): 121,29,34,38,33,31,42,29,65,18,49,56,38,67,37,42,56,49,49,34,49,77,70,70,40,55,66,48,81,41,62,29,70,52,48,52,68,62,48,57,72,67,53,52,38,26,37,34,34,29,24,36,74,48,87,90,57,43,68,33,48,65,56,31,65,74,67,52,87,57,33,35,39,14,28,33,42,19,20,45,50,54,30,45,74,54,66,20,38,70,46,70,50,95,58,70,44,72,47,78,45,60,36,41,42,74,46,66,45,68,57,35,52,90,60,58,57,53,47,60,30,25,37,69,48,39,59,45,50,75,38,81,23,77,65,48,45,74,33,22,27,38,95,87,37,75,50,36,21,35,34,39,76,84,50,62,40,36,27,26,46,42,41,45,59,41,79,69,7,76,64,18,62,54,39,53,52,29,44,50,50,54,27,72,71,102,120,29,34,38,32,32,42,29,64,19,50,56,38,67,38,42,56,51,49,34,48,75,70,70,41,55,66,48,80,41,64,28,70,52,49,52,67,60,49,55,72,67,54,52,38,27,37,34,34,29,24,36,73,49,87,89,58,43,67,33,47,66,57,33,65,75,67,53,87,57,32,34,39,15,28,33,41,19,22,45,50,55,31,46,73,55,66,19,38,72,45,70,50,93,57,70,45,72,48,77,44,60,37,41,41,73,46,66,47,68,56,35,52,89,59,56,59,51,47,59,30,26,37,70,48,38,60,46,51,75,37,80,22,76,66,48,46,73,33,22,25,40,96,86,38,74,52,35,18,34,33,40,76,87,49,63,37,36,26,28,46,42,42,45,58,41,79,70,7,77,65,18,62,55,38,54,51,30,45,50,50,54,28,71,72,103

Secondary structure (DSSP, 8-state):
--EEEEE-S-TTHHHHHHHHHHTT--EEEEETTS-HHHHHHH--SEEEE---S-GGG-TTHHHHHHH--S-EEEETHHHHHHHHHTT-EEEEEEEEEEEEEEEEES--SGGGTTT-SEEEEEEEEEEEEEEPPTTEEEEEE-SS-S-SEEEESSS-EEEESSBTTSTTSTTHHHHHHHHHHHHHT-/--EEEEE-S-TTHHHHHHHHHHTT--EEEEETTS-HHHHHHH--SEEEE---S-GGG-TTHHHHHHH--S-EEEETHHHHHHHHHTT-EEEEEEEEEEEEEEEEES--SGGGTTT-SEEEEEEEEEEEEEEPPTTEEEEEE-SS-S-SEEEESSS-EEEESSBTTSTTSTTHHHHHHHHHHHHHT-